Protein AF-A0AAD7TNC2-F1 (afdb_monomer_lite)

Foldseek 3Di:
DPPPPDFAADPVSLVVVLVCCQCPVCVVPHFPFWKKKAKHWYAPPPADCPVPPVRIDIDMDIDCRPVPPQGVLLHVLCVVLVPHSDMDIDGHHDPPDDPPPVVSVVSNVVSNVVSVVVVLLVLLVVLVVLLVVLLVLLVVLVVLLVVLVVVPPDDDDDDDDDDDDDDDDDDDDDDDPPDDDPPDPDRDDCVVCSVVSVSVVSVVSSVVSVVSSVVSVVSSVVSVVVVDDD

Radius of gyration: 31.13 Å; chains: 1; bounding box: 91×38×82 Å

Organism: NCBI:txid1111947

Sequence (230 aa):
MSNLDSFIKSPDEARKAVHHLKHVTHGSRPATHEIAAWRCMVLKTGKTGLGGPDDFEVVGGFDDDGEKYAGNKVLKVMQAEGVIDAVVVVSRWYGGEMLGPARFDHIELCTREVCRTFRLKDDMATCIATLTSLDDILSSLRAELASLTSSKSTPDGSELSNRGVGEQPTSEGGTSAVAAVPTKKTRPSYTAIEESLDVARAQRLITARENSIKSVKQALQKARAQTTPA

Secondary structure (DSSP, 8-state):
-----SPP-SHHHHHHHHHHIIIIISTTS--SEEEEEEEEEEEPTT--S-S-GGGEEEEEEEE-TTSTTHHHHHHHHHHHTT--SEEEEEEE---SS--TTHHHHHHHHHHHHHHHHHHHHHHHHHHHHHHHHHHHHHHHHHHHHHHHHHTT---------------------------------PPPP-HHHHHHT-HHHHHHHHHHHHHHHHHHHHHHHHHHHTTS--

pLDDT: mean 84.19, std 22.8, range [25.17, 98.62]

Structure (mmCIF, N/CA/C/O backbone):
data_AF-A0AAD7TNC2-F1
#
_entry.id   AF-A0AAD7TNC2-F1
#
loop_
_atom_site.group_PDB
_atom_site.id
_atom_site.type_symbol
_atom_site.label_atom_id
_atom_site.label_alt_id
_atom_site.label_comp_id
_atom_site.label_asym_id
_atom_site.label_entity_id
_atom_site.label_seq_id
_atom_site.pdbx_PDB_ins_code
_atom_site.Cartn_x
_atom_site.Cartn_y
_atom_site.Cartn_z
_atom_site.occupancy
_atom_site.B_iso_or_equiv
_atom_site.auth_seq_id
_atom_site.auth_comp_id
_atom_site.auth_asym_id
_atom_site.auth_atom_id
_atom_site.pdbx_PDB_model_num
ATOM 1 N N . MET A 1 1 ? -4.897 -16.433 -9.719 1.00 28.98 1 MET A N 1
ATOM 2 C CA . MET A 1 1 ? -4.820 -15.193 -8.922 1.00 28.98 1 MET A CA 1
ATOM 3 C C . MET A 1 1 ? -3.882 -15.477 -7.764 1.00 28.98 1 MET A C 1
ATOM 5 O O . MET A 1 1 ? -4.276 -16.146 -6.823 1.00 28.98 1 MET A O 1
ATOM 9 N N . SER A 1 2 ? -2.604 -15.146 -7.923 1.00 32.38 2 SER A N 1
ATOM 10 C CA . SER A 1 2 ? -1.580 -15.325 -6.890 1.00 32.38 2 SER A CA 1
ATOM 11 C C . SER A 1 2 ? -1.838 -14.356 -5.737 1.00 32.38 2 SER A C 1
ATOM 13 O O . SER A 1 2 ? -2.139 -13.195 -6.001 1.00 32.38 2 SER A O 1
ATOM 15 N N . ASN A 1 3 ? -1.723 -14.844 -4.497 1.00 33.56 3 ASN A N 1
ATOM 16 C CA . ASN A 1 3 ? -1.795 -14.072 -3.252 1.00 33.56 3 ASN A CA 1
ATOM 17 C C . ASN A 1 3 ? -0.948 -12.793 -3.360 1.00 33.56 3 ASN A C 1
ATOM 19 O O . ASN A 1 3 ? 0.272 -12.852 -3.233 1.00 33.56 3 ASN A O 1
ATOM 23 N N . LEU A 1 4 ? -1.597 -11.657 -3.621 1.00 45.56 4 LEU A N 1
ATOM 24 C CA . LEU A 1 4 ? -0.979 -10.329 -3.670 1.00 45.56 4 LEU A CA 1
ATOM 25 C C . LEU A 1 4 ? -1.225 -9.548 -2.364 1.00 45.56 4 LEU A C 1
ATOM 27 O O . LEU A 1 4 ? -0.989 -8.347 -2.317 1.00 45.56 4 LEU A O 1
ATOM 31 N N . ASP A 1 5 ? -1.715 -10.234 -1.326 1.00 54.41 5 ASP A N 1
ATOM 32 C CA . ASP A 1 5 ? -2.205 -9.625 -0.082 1.00 54.41 5 ASP A CA 1
ATOM 33 C C . ASP A 1 5 ? -1.230 -9.798 1.098 1.00 54.41 5 ASP A C 1
ATOM 35 O O . ASP A 1 5 ? -1.554 -9.468 2.237 1.00 54.41 5 ASP A O 1
ATOM 39 N N . SER A 1 6 ? -0.025 -10.329 0.862 1.00 62.84 6 SER A N 1
ATOM 40 C CA . SER A 1 6 ? 1.018 -10.398 1.889 1.00 62.84 6 SER A CA 1
ATOM 41 C C . SER A 1 6 ? 1.971 -9.211 1.774 1.00 62.84 6 SER A C 1
ATOM 43 O O . SER A 1 6 ? 2.653 -9.060 0.760 1.00 62.84 6 SER A O 1
ATOM 45 N N . PHE A 1 7 ? 2.055 -8.416 2.840 1.00 83.19 7 PHE A N 1
ATOM 46 C CA . PHE A 1 7 ? 3.057 -7.363 2.997 1.00 83.19 7 PHE A CA 1
ATOM 47 C C . PHE A 1 7 ? 4.481 -7.907 2.820 1.00 83.19 7 PHE A C 1
ATOM 49 O O . PHE A 1 7 ? 4.822 -8.961 3.363 1.00 83.19 7 PHE A O 1
ATOM 56 N N . ILE A 1 8 ? 5.310 -7.162 2.089 1.00 91.31 8 ILE A N 1
ATOM 57 C CA . ILE A 1 8 ? 6.718 -7.475 1.846 1.00 91.31 8 ILE A CA 1
ATOM 58 C C . ILE A 1 8 ? 7.542 -7.020 3.046 1.00 91.31 8 ILE A C 1
ATOM 60 O O . ILE A 1 8 ? 7.662 -5.826 3.315 1.00 91.31 8 ILE A O 1
ATOM 64 N N . LYS A 1 9 ? 8.177 -7.971 3.728 1.00 91.62 9 LYS A N 1
ATOM 65 C CA . LYS A 1 9 ? 8.873 -7.732 5.003 1.00 91.62 9 LYS A CA 1
ATOM 66 C C . LYS A 1 9 ? 10.364 -7.490 4.839 1.00 91.62 9 LYS A C 1
ATOM 68 O O . LYS A 1 9 ? 11.048 -7.142 5.796 1.00 91.62 9 LYS A O 1
ATOM 73 N N . SER A 1 10 ? 10.906 -7.742 3.650 1.00 94.94 10 SER A N 1
ATOM 74 C CA . SER A 1 10 ? 12.335 -7.588 3.394 1.00 94.94 10 SER A CA 1
ATOM 75 C C . SER A 1 10 ? 12.644 -7.310 1.921 1.00 94.94 10 SER A C 1
ATOM 77 O O . SER A 1 10 ? 11.903 -7.749 1.036 1.00 94.94 10 SER A O 1
ATOM 79 N N . PRO A 1 11 ? 13.792 -6.671 1.627 1.00 95.88 11 PRO A N 1
ATOM 80 C CA . PRO A 1 11 ? 14.288 -6.527 0.260 1.00 95.88 11 PRO A CA 1
ATOM 81 C C . PRO A 1 11 ? 14.444 -7.855 -0.494 1.00 95.88 11 PRO A C 1
ATOM 83 O O . PRO A 1 11 ? 14.237 -7.906 -1.703 1.00 95.88 11 PRO A O 1
ATOM 86 N N . ASP A 1 12 ? 14.796 -8.945 0.191 1.00 96.00 12 ASP A N 1
ATOM 87 C CA . ASP A 1 12 ? 14.970 -10.251 -0.455 1.00 96.00 12 ASP A CA 1
ATOM 88 C C . ASP A 1 12 ? 13.639 -10.873 -0.868 1.00 96.00 12 ASP A C 1
ATOM 90 O O . ASP A 1 12 ? 13.547 -11.501 -1.923 1.00 96.00 12 ASP A O 1
ATOM 94 N N . GLU A 1 13 ? 12.594 -10.674 -0.069 1.00 95.94 13 GLU A N 1
ATOM 95 C CA . GLU A 1 13 ? 11.234 -11.054 -0.437 1.00 95.94 13 GLU A CA 1
ATOM 96 C C . GLU A 1 13 ? 10.739 -10.239 -1.636 1.00 95.94 13 GLU A C 1
ATOM 98 O O . GLU A 1 13 ? 10.211 -10.823 -2.582 1.00 95.94 13 GLU A O 1
ATOM 103 N N . ALA A 1 14 ? 11.015 -8.928 -1.665 1.00 96.19 14 ALA A N 1
ATOM 104 C CA . ALA A 1 14 ? 10.721 -8.083 -2.822 1.00 96.19 14 ALA A CA 1
ATOM 105 C C . ALA A 1 14 ? 11.381 -8.627 -4.099 1.00 96.19 14 ALA A C 1
ATOM 107 O O . ALA A 1 14 ? 10.714 -8.843 -5.108 1.00 96.19 14 ALA A O 1
ATOM 108 N N . ARG A 1 15 ? 12.687 -8.924 -4.047 1.00 96.38 15 ARG A N 1
ATOM 109 C CA . ARG A 1 15 ? 13.432 -9.478 -5.192 1.00 96.38 15 ARG A CA 1
ATOM 110 C C . ARG A 1 15 ? 12.895 -10.836 -5.633 1.00 96.38 15 ARG A C 1
ATOM 112 O O . ARG A 1 15 ? 12.793 -11.086 -6.831 1.00 96.38 15 ARG A O 1
ATOM 119 N N . LYS A 1 16 ? 12.522 -11.709 -4.692 1.00 96.38 16 LYS A N 1
ATOM 120 C CA . LYS A 1 16 ? 11.889 -13.001 -5.004 1.00 96.38 16 LYS A CA 1
ATOM 121 C C . LYS A 1 16 ? 10.542 -12.816 -5.697 1.00 96.38 16 LYS A C 1
ATOM 123 O O . LYS A 1 16 ? 10.266 -13.543 -6.647 1.00 96.38 16 LYS A O 1
ATOM 128 N N . ALA A 1 17 ? 9.737 -11.845 -5.264 1.00 95.69 17 ALA A N 1
ATOM 129 C CA . ALA A 1 17 ? 8.466 -11.521 -5.905 1.00 95.69 17 ALA A CA 1
ATOM 130 C C . ALA A 1 17 ? 8.672 -11.016 -7.344 1.00 95.69 17 ALA A C 1
ATOM 132 O O . ALA A 1 17 ? 8.012 -11.508 -8.257 1.00 95.69 17 ALA A O 1
ATOM 133 N N . VAL A 1 18 ? 9.643 -10.122 -7.568 1.00 96.62 18 VAL A N 1
ATOM 134 C CA . VAL A 1 18 ? 10.015 -9.644 -8.915 1.00 96.62 18 VAL A CA 1
ATOM 135 C C . VAL A 1 18 ? 10.500 -10.801 -9.793 1.00 96.62 18 VAL A C 1
ATOM 137 O O . VAL A 1 18 ? 10.022 -10.976 -10.912 1.00 96.62 18 VAL A O 1
ATOM 140 N N . HIS A 1 19 ? 11.396 -11.645 -9.276 1.00 96.81 19 HIS A N 1
ATOM 141 C CA . HIS A 1 19 ? 11.894 -12.822 -9.989 1.00 96.81 19 HIS A CA 1
ATOM 142 C C . HIS A 1 19 ? 10.759 -13.793 -10.348 1.00 96.81 19 HIS A C 1
ATOM 144 O O . HIS A 1 19 ? 10.696 -14.300 -11.469 1.00 96.81 19 HIS A O 1
ATOM 150 N N . HIS A 1 20 ? 9.839 -14.050 -9.416 1.00 96.31 20 HIS A N 1
ATOM 151 C CA . HIS A 1 20 ? 8.670 -14.887 -9.668 1.00 96.31 20 HIS A CA 1
ATOM 152 C C . HIS A 1 20 ? 7.771 -14.284 -10.751 1.00 96.31 20 HIS A C 1
ATOM 154 O O . HIS A 1 20 ? 7.396 -14.993 -11.681 1.00 96.31 20 HIS A O 1
ATOM 160 N N . LEU A 1 21 ? 7.467 -12.983 -10.680 1.00 95.62 21 LEU A N 1
ATOM 161 C CA . LEU A 1 21 ? 6.678 -12.307 -11.708 1.00 95.62 21 LEU A CA 1
ATOM 162 C C . LEU A 1 21 ? 7.325 -12.484 -13.088 1.00 95.62 21 LEU A C 1
ATOM 164 O O . LEU A 1 21 ? 6.667 -12.949 -14.016 1.00 95.62 21 LEU A O 1
ATOM 168 N N . LYS A 1 22 ? 8.624 -12.192 -13.197 1.00 95.69 22 LYS A N 1
ATOM 169 C CA . LYS A 1 22 ? 9.371 -12.237 -14.458 1.00 95.69 22 LYS A CA 1
ATOM 170 C C . LYS A 1 22 ? 9.421 -13.632 -15.080 1.00 95.69 22 LYS A C 1
ATOM 172 O O . LYS A 1 22 ? 9.201 -13.782 -16.278 1.00 95.69 22 LYS A O 1
ATOM 177 N N . HIS A 1 23 ? 9.712 -14.656 -14.280 1.00 96.06 23 HIS A N 1
ATOM 178 C CA . HIS A 1 23 ? 9.988 -16.000 -14.796 1.00 96.06 23 HIS A CA 1
ATOM 179 C C . HIS A 1 23 ? 8.793 -16.952 -14.751 1.00 96.06 23 HIS A C 1
ATOM 181 O O . HIS A 1 23 ? 8.775 -17.931 -15.493 1.00 96.06 23 HIS A O 1
ATOM 187 N N . VAL A 1 24 ? 7.802 -16.684 -13.900 1.00 95.50 24 VAL A N 1
ATOM 188 C CA . VAL A 1 24 ? 6.636 -17.555 -13.712 1.00 95.50 24 VAL A CA 1
ATOM 189 C C . VAL A 1 24 ? 5.385 -16.885 -14.260 1.00 95.50 24 VAL A C 1
ATOM 191 O O . VAL A 1 24 ? 4.793 -17.401 -15.204 1.00 95.50 24 VAL A O 1
ATOM 194 N N . THR A 1 25 ? 5.008 -15.716 -13.737 1.00 94.44 25 THR A N 1
ATOM 195 C CA . THR A 1 25 ? 3.769 -15.036 -14.155 1.00 94.44 25 THR A CA 1
ATOM 196 C C . THR A 1 25 ? 3.833 -14.575 -15.609 1.00 94.44 25 THR A C 1
ATOM 198 O O . THR A 1 25 ? 2.908 -14.818 -16.380 1.00 94.44 25 THR A O 1
ATOM 201 N N . HIS A 1 26 ? 4.940 -13.948 -16.002 1.00 96.44 26 HIS A N 1
ATOM 202 C CA . HIS A 1 26 ? 5.197 -13.509 -17.372 1.00 96.44 26 HIS A CA 1
ATOM 203 C C . HIS A 1 26 ? 6.072 -14.492 -18.153 1.00 96.44 26 HIS A C 1
ATOM 205 O O . HIS A 1 26 ? 6.431 -14.206 -19.290 1.00 96.44 26 HIS A O 1
ATOM 211 N N . GLY A 1 27 ? 6.363 -15.680 -17.610 1.00 94.75 27 GLY A N 1
ATOM 212 C CA . GLY A 1 27 ? 7.239 -16.657 -18.262 1.00 94.75 27 GLY A CA 1
ATOM 213 C C . GLY A 1 27 ? 6.767 -17.072 -19.661 1.00 94.75 27 GLY A C 1
ATOM 214 O O . GLY A 1 27 ? 7.582 -17.241 -20.563 1.00 94.75 27 GLY A O 1
ATOM 215 N N . SER A 1 28 ? 5.451 -17.177 -19.875 1.00 96.56 28 SER A N 1
ATOM 216 C CA . SER A 1 28 ? 4.870 -17.510 -21.185 1.00 96.56 28 SER A CA 1
ATOM 217 C C . SER A 1 28 ? 4.857 -16.340 -22.172 1.00 96.56 28 SER A C 1
ATOM 219 O O . SER A 1 28 ? 4.860 -16.559 -23.383 1.00 96.56 28 SER A O 1
ATOM 221 N N . ARG A 1 29 ? 4.836 -15.097 -21.677 1.00 96.12 29 ARG A N 1
ATOM 222 C CA . ARG A 1 29 ? 4.840 -13.884 -22.500 1.00 96.12 29 ARG A CA 1
ATOM 223 C C . ARG A 1 29 ? 5.646 -12.771 -21.817 1.00 96.12 29 ARG A C 1
ATOM 225 O O . ARG A 1 29 ? 5.042 -11.847 -21.260 1.00 96.12 29 ARG A O 1
ATOM 232 N N . PRO A 1 30 ? 6.988 -12.848 -21.870 1.00 96.31 30 PRO A N 1
ATOM 233 C CA . PRO A 1 30 ? 7.852 -11.940 -21.128 1.00 96.31 30 PRO A CA 1
ATOM 234 C C . PRO A 1 30 ? 7.598 -10.479 -21.492 1.00 96.31 30 PRO A C 1
ATOM 236 O O . PRO A 1 30 ? 7.389 -10.151 -22.666 1.00 96.31 30 PRO A O 1
ATOM 239 N N . ALA A 1 31 ? 7.611 -9.595 -20.494 1.00 97.06 31 ALA A N 1
ATOM 240 C CA . ALA A 1 31 ? 7.725 -8.169 -20.756 1.00 97.06 31 ALA A CA 1
ATOM 241 C C . ALA A 1 31 ? 9.118 -7.848 -21.304 1.00 97.06 31 ALA A C 1
ATOM 243 O O . ALA A 1 31 ? 10.083 -8.581 -21.089 1.00 97.06 31 ALA A O 1
ATOM 244 N N . THR A 1 32 ? 9.223 -6.731 -22.017 1.00 96.94 32 THR A N 1
ATOM 245 C CA . THR A 1 32 ? 10.524 -6.205 -22.437 1.00 96.94 32 THR A CA 1
ATOM 246 C C . THR A 1 32 ? 11.318 -5.720 -21.225 1.00 96.94 32 THR A C 1
ATOM 248 O O . THR A 1 32 ? 12.527 -5.921 -21.191 1.00 96.94 32 THR A O 1
ATOM 251 N N . HIS A 1 33 ? 10.636 -5.123 -20.240 1.00 97.38 33 HIS A N 1
ATOM 252 C CA . HIS A 1 33 ? 11.225 -4.683 -18.975 1.00 97.38 33 HIS A CA 1
ATOM 253 C C . HIS A 1 33 ? 10.254 -4.914 -17.811 1.00 97.38 33 HIS A C 1
ATOM 255 O O . HIS A 1 33 ? 9.074 -4.578 -17.921 1.00 97.38 33 HIS A O 1
ATOM 261 N N . GLU A 1 34 ? 10.768 -5.428 -16.699 1.00 97.81 34 GLU A N 1
ATOM 262 C CA . GLU A 1 34 ? 10.102 -5.569 -15.402 1.00 97.81 34 GLU A CA 1
ATOM 263 C C . GLU A 1 34 ? 10.699 -4.575 -14.402 1.00 97.81 34 GLU A C 1
ATOM 265 O O . GLU A 1 34 ? 11.521 -4.923 -13.556 1.00 97.81 34 GLU A O 1
ATOM 270 N N . ILE A 1 35 ? 10.309 -3.308 -14.521 1.00 98.44 35 ILE A N 1
ATOM 271 C CA . ILE A 1 35 ? 10.854 -2.233 -13.687 1.00 98.44 35 ILE A CA 1
ATOM 272 C C . ILE A 1 35 ? 10.279 -2.378 -12.284 1.00 98.44 35 ILE A C 1
ATOM 274 O O . ILE A 1 35 ? 9.060 -2.402 -12.133 1.00 98.44 35 ILE A O 1
ATOM 278 N N . ALA A 1 36 ? 11.113 -2.412 -11.250 1.00 98.38 36 ALA A N 1
ATOM 279 C CA . ALA A 1 36 ? 10.650 -2.637 -9.887 1.00 98.38 36 ALA A CA 1
ATOM 280 C C . ALA A 1 36 ? 11.175 -1.597 -8.897 1.00 98.38 36 ALA A C 1
ATOM 282 O O . ALA A 1 36 ? 12.282 -1.077 -9.029 1.00 98.38 36 ALA A O 1
ATOM 283 N N . ALA A 1 37 ? 10.397 -1.343 -7.850 1.00 98.62 37 ALA A N 1
ATOM 284 C CA . ALA A 1 37 ? 10.860 -0.677 -6.642 1.00 98.62 37 ALA A CA 1
ATOM 285 C C . ALA A 1 37 ? 10.172 -1.264 -5.412 1.00 98.62 37 ALA A C 1
ATOM 287 O O . ALA A 1 37 ? 9.049 -1.758 -5.488 1.00 98.62 37 ALA A O 1
ATOM 288 N N . TRP A 1 38 ? 10.845 -1.213 -4.269 1.00 98.25 38 TRP A N 1
ATOM 289 C CA . TRP A 1 38 ? 10.308 -1.703 -3.005 1.00 98.25 38 TRP A CA 1
ATOM 290 C C . TRP A 1 38 ? 10.687 -0.791 -1.851 1.00 98.25 38 TRP A C 1
ATOM 292 O O . TRP A 1 38 ? 11.703 -0.088 -1.884 1.00 98.25 38 TRP A O 1
ATOM 302 N N . ARG A 1 39 ? 9.855 -0.825 -0.812 1.00 97.69 39 ARG A N 1
ATOM 303 C CA . ARG A 1 39 ? 10.080 -0.158 0.471 1.00 97.69 39 ARG A CA 1
ATOM 304 C C . ARG A 1 39 ? 9.590 -1.094 1.565 1.00 97.69 39 ARG A C 1
ATOM 306 O O . ARG A 1 39 ? 8.441 -1.510 1.506 1.00 97.69 39 ARG A O 1
ATOM 313 N N . CYS A 1 40 ? 10.436 -1.405 2.538 1.00 95.56 40 CYS A N 1
ATOM 314 C CA . CYS A 1 40 ? 10.117 -2.322 3.631 1.00 95.56 40 CYS A CA 1
ATOM 315 C C . CYS A 1 40 ? 10.552 -1.706 4.956 1.00 95.56 40 CYS A C 1
ATOM 317 O O . CYS A 1 40 ? 11.688 -1.240 5.073 1.00 95.56 40 CYS A O 1
ATOM 319 N N . MET A 1 41 ? 9.674 -1.728 5.947 1.00 95.25 41 MET A N 1
ATOM 320 C CA . MET A 1 41 ? 10.020 -1.475 7.331 1.00 95.25 41 MET A CA 1
ATOM 321 C C . MET A 1 41 ? 10.683 -2.729 7.900 1.00 95.25 41 MET A C 1
ATOM 323 O O . MET A 1 41 ? 10.083 -3.797 7.990 1.00 95.25 41 MET A O 1
ATOM 327 N N . VAL A 1 42 ? 11.953 -2.602 8.263 1.00 95.06 42 VAL A N 1
ATOM 328 C CA . VAL A 1 42 ? 12.771 -3.700 8.774 1.00 95.06 42 VAL A CA 1
ATOM 329 C C . VAL A 1 42 ? 13.273 -3.379 10.170 1.00 95.06 42 VAL A C 1
ATOM 331 O O . VAL A 1 42 ? 13.459 -2.220 10.542 1.00 95.06 42 VAL A O 1
ATOM 334 N N . LEU A 1 43 ? 13.499 -4.428 10.951 1.00 95.19 43 LEU A N 1
ATOM 335 C CA . LEU A 1 43 ? 14.112 -4.315 12.263 1.00 95.19 43 LEU A CA 1
ATOM 336 C C . LEU A 1 43 ? 15.612 -4.038 12.103 1.00 95.19 43 LEU A C 1
ATOM 338 O O . LEU A 1 43 ? 16.308 -4.777 11.404 1.00 95.19 43 LEU A O 1
ATOM 342 N N . LYS A 1 44 ? 16.115 -2.995 12.767 1.00 94.62 44 LYS A N 1
ATOM 343 C CA . LYS A 1 44 ? 17.543 -2.667 12.767 1.00 94.62 44 LYS A CA 1
ATOM 344 C C . LYS A 1 44 ? 18.349 -3.795 13.404 1.00 94.62 44 LYS A C 1
ATOM 346 O O . LYS A 1 44 ? 17.915 -4.451 14.354 1.00 94.62 44 LYS A O 1
ATOM 351 N N . THR A 1 45 ? 19.573 -3.980 12.918 1.00 94.12 45 THR A N 1
ATOM 352 C CA . THR A 1 45 ? 20.485 -5.011 13.433 1.00 94.12 45 THR A CA 1
ATOM 353 C C . THR A 1 45 ? 20.690 -4.857 14.944 1.00 94.12 45 THR A C 1
ATOM 355 O O . THR A 1 45 ? 21.024 -3.778 15.428 1.00 94.12 45 THR A O 1
ATOM 358 N N . GLY A 1 46 ? 20.494 -5.947 15.693 1.00 93.69 46 GLY A N 1
ATOM 359 C CA . GLY A 1 46 ? 20.668 -5.975 17.149 1.00 93.69 46 GLY A CA 1
ATOM 360 C C . GLY A 1 46 ? 19.506 -5.388 17.958 1.00 93.69 46 GLY A C 1
ATOM 361 O O . GLY A 1 46 ? 19.618 -5.287 19.179 1.00 93.69 46 GLY A O 1
ATOM 362 N N . LYS A 1 47 ? 18.396 -5.007 17.316 1.00 95.12 47 LYS A N 1
ATOM 363 C CA . LYS A 1 47 ? 17.173 -4.569 17.997 1.00 95.12 47 LYS A CA 1
ATOM 364 C C . LYS A 1 47 ? 16.181 -5.714 18.170 1.00 95.12 47 LYS A C 1
ATOM 366 O O . LYS A 1 47 ? 16.260 -6.720 17.472 1.00 95.12 47 LYS A O 1
ATOM 371 N N . THR A 1 48 ? 15.263 -5.566 19.125 1.00 93.12 48 THR A N 1
ATOM 372 C CA . THR A 1 48 ? 14.232 -6.575 19.434 1.00 93.12 48 THR A CA 1
ATOM 373 C C . THR A 1 48 ? 12.852 -6.185 18.913 1.00 93.12 48 THR A C 1
ATOM 375 O O . THR A 1 48 ? 11.975 -7.040 18.834 1.00 93.12 48 THR A O 1
ATOM 378 N N . GLY A 1 49 ? 12.643 -4.907 18.576 1.00 92.00 49 GLY A N 1
ATOM 379 C CA . GLY A 1 49 ? 11.358 -4.372 18.122 1.00 92.00 49 GLY A CA 1
ATOM 380 C C . GLY A 1 49 ? 10.432 -3.978 19.273 1.00 92.00 49 GLY A C 1
ATOM 381 O O . GLY A 1 49 ? 9.360 -3.430 19.038 1.00 92.00 49 GLY A O 1
ATOM 382 N N . LEU A 1 50 ? 10.849 -4.223 20.521 1.00 93.56 50 LEU A N 1
ATOM 383 C CA . LEU A 1 50 ? 10.122 -3.826 21.730 1.00 93.56 50 LEU A CA 1
ATOM 384 C C . LEU A 1 50 ? 10.549 -2.444 22.243 1.00 93.56 50 LEU A C 1
ATOM 386 O O . LEU A 1 50 ? 9.863 -1.875 23.088 1.00 93.56 50 LEU A O 1
ATOM 390 N N . GLY A 1 51 ? 11.662 -1.895 21.739 1.00 90.69 51 GLY A N 1
ATOM 391 C CA . GLY A 1 51 ? 12.178 -0.575 22.111 1.00 90.69 51 GLY A CA 1
ATOM 392 C C . GLY A 1 51 ? 11.401 0.600 21.511 1.00 90.69 51 GLY A C 1
ATOM 393 O O . GLY A 1 51 ? 11.771 1.749 21.734 1.00 90.69 51 GLY A O 1
ATOM 394 N N . GLY A 1 52 ? 10.329 0.325 20.765 1.00 92.25 52 GLY A N 1
ATOM 395 C CA . GLY A 1 52 ? 9.513 1.326 20.088 1.00 92.25 52 GLY A CA 1
ATOM 396 C C . GLY A 1 52 ? 9.933 1.565 18.632 1.00 92.25 52 GLY A C 1
ATOM 397 O O . GLY A 1 52 ? 10.680 0.770 18.060 1.00 92.25 52 GLY A O 1
ATOM 398 N N . PRO A 1 53 ? 9.444 2.651 18.006 1.00 90.88 53 PRO A N 1
ATOM 399 C CA . PRO A 1 53 ? 9.626 2.904 16.573 1.00 90.88 53 PRO A CA 1
ATOM 400 C C . PRO A 1 53 ? 11.091 3.020 16.132 1.00 90.88 53 PRO A C 1
ATOM 402 O O . PRO A 1 53 ? 11.424 2.658 15.007 1.00 90.88 53 PRO A O 1
ATOM 405 N N . ASP A 1 54 ? 11.979 3.468 17.024 1.00 93.81 54 ASP A N 1
ATOM 406 C CA . ASP A 1 54 ? 13.404 3.656 16.729 1.00 93.81 54 ASP A CA 1
ATOM 407 C C . ASP A 1 54 ? 14.158 2.346 16.475 1.00 93.81 54 ASP A C 1
ATOM 409 O O . ASP A 1 54 ? 15.267 2.368 15.929 1.00 93.81 54 ASP A O 1
ATOM 413 N N . ASP A 1 55 ? 13.572 1.205 16.841 1.00 95.88 55 ASP A N 1
ATOM 414 C CA . ASP A 1 55 ? 14.121 -0.112 16.531 1.00 95.88 55 ASP A CA 1
ATOM 415 C C . ASP A 1 55 ? 13.966 -0.485 15.051 1.00 95.88 55 ASP A C 1
ATOM 417 O O . ASP A 1 55 ? 14.632 -1.410 14.588 1.00 95.88 55 ASP A O 1
ATOM 421 N N . PHE A 1 56 ? 13.147 0.251 14.298 1.00 95.44 56 PHE A N 1
ATOM 422 C CA . PHE A 1 56 ? 12.852 -0.017 12.897 1.00 95.44 56 PHE A CA 1
ATOM 423 C C . PHE A 1 56 ? 13.463 1.039 11.972 1.00 95.44 56 PHE A C 1
ATOM 425 O O . PHE A 1 56 ? 13.732 2.182 12.354 1.00 95.44 56 PHE A O 1
ATOM 432 N N . GLU A 1 57 ? 13.699 0.652 10.725 1.00 96.06 57 GLU A N 1
ATOM 433 C CA . GLU A 1 57 ? 14.076 1.543 9.631 1.00 96.06 57 GLU A CA 1
ATOM 434 C C . GLU A 1 57 ? 13.352 1.158 8.346 1.00 96.06 57 GLU A C 1
ATOM 436 O O . GLU A 1 57 ? 12.970 0.007 8.155 1.00 96.06 57 GLU A O 1
ATOM 441 N N . VAL A 1 58 ? 13.170 2.119 7.441 1.00 96.62 58 VAL A N 1
ATOM 442 C CA . VAL A 1 58 ? 12.629 1.837 6.109 1.00 96.62 58 VAL A CA 1
ATOM 443 C C . VAL A 1 58 ? 13.788 1.635 5.144 1.00 96.62 58 VAL A C 1
ATOM 445 O O . VAL A 1 58 ? 14.499 2.583 4.814 1.00 96.62 58 VAL A O 1
ATOM 448 N N . VAL A 1 59 ? 13.944 0.411 4.649 1.00 97.00 59 VAL A N 1
ATOM 449 C CA . VAL A 1 59 ? 14.902 0.072 3.596 1.00 97.00 59 VAL A CA 1
ATOM 450 C C . VAL A 1 59 ? 14.173 0.033 2.261 1.00 97.00 59 VAL A C 1
ATOM 452 O O . VAL A 1 59 ? 13.156 -0.642 2.107 1.00 97.00 59 VAL A O 1
ATOM 455 N N . GLY A 1 60 ? 14.694 0.764 1.279 1.00 96.62 60 GLY A N 1
ATOM 456 C CA . GLY A 1 60 ? 14.160 0.792 -0.078 1.00 96.62 60 GLY A CA 1
ATOM 457 C C . GLY A 1 60 ? 15.202 0.415 -1.121 1.00 96.62 60 GLY A C 1
ATOM 458 O O . GLY A 1 60 ? 16.405 0.481 -0.873 1.00 96.62 60 GLY A O 1
ATOM 459 N N . GLY A 1 61 ? 14.730 0.032 -2.300 1.00 98.06 61 GLY A N 1
ATOM 460 C CA . GLY A 1 61 ? 15.570 -0.269 -3.452 1.00 98.06 61 GLY A CA 1
ATOM 461 C C . GLY A 1 61 ? 14.757 -0.311 -4.738 1.00 98.06 61 GLY A C 1
ATOM 462 O O . GLY A 1 61 ? 13.532 -0.180 -4.712 1.00 98.06 61 GLY A O 1
ATOM 463 N N . PHE A 1 62 ? 15.450 -0.442 -5.864 1.00 98.56 62 PHE A N 1
ATOM 464 C CA . PHE A 1 62 ? 14.833 -0.494 -7.183 1.00 98.56 62 PHE A CA 1
ATOM 465 C C . PHE A 1 62 ? 15.658 -1.331 -8.162 1.00 98.56 62 PHE A C 1
ATOM 467 O O . PHE A 1 62 ? 16.840 -1.589 -7.926 1.00 98.56 62 PHE A O 1
ATOM 474 N N . ASP A 1 63 ? 15.016 -1.723 -9.257 1.00 98.38 63 ASP A N 1
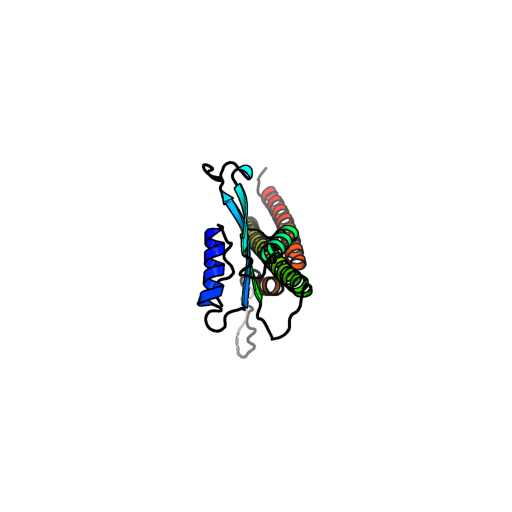ATOM 475 C CA . ASP A 1 63 ? 15.609 -2.366 -10.423 1.00 98.38 63 ASP A CA 1
ATOM 476 C C . ASP A 1 63 ? 15.024 -1.729 -11.694 1.00 98.38 63 ASP A C 1
ATOM 478 O O . ASP A 1 63 ? 13.809 -1.584 -11.832 1.00 98.38 63 ASP A O 1
ATOM 482 N N . ASP A 1 64 ? 15.898 -1.307 -12.604 1.00 98.19 64 ASP A N 1
ATOM 483 C CA . ASP A 1 64 ? 15.514 -0.708 -13.886 1.00 98.19 64 ASP A CA 1
ATOM 484 C C . ASP A 1 64 ? 15.134 -1.773 -14.933 1.00 98.19 64 ASP A C 1
ATOM 486 O O . ASP A 1 64 ? 14.488 -1.449 -15.928 1.00 98.19 64 ASP A O 1
ATOM 490 N N . ASP A 1 65 ? 15.592 -3.018 -14.765 1.00 97.62 65 ASP A N 1
ATOM 491 C CA . ASP A 1 65 ? 15.494 -4.110 -15.746 1.00 97.62 65 ASP A CA 1
ATOM 492 C C . ASP A 1 65 ? 15.809 -3.693 -17.198 1.00 97.62 65 ASP A C 1
ATOM 494 O O . ASP A 1 65 ? 15.097 -4.009 -18.151 1.00 97.62 65 ASP A O 1
ATOM 498 N N . GLY A 1 66 ? 16.878 -2.916 -17.382 1.00 96.25 66 GLY A N 1
ATOM 499 C CA . GLY A 1 66 ? 17.318 -2.422 -18.691 1.00 96.25 66 GLY A CA 1
ATOM 500 C C . GLY A 1 66 ? 16.631 -1.136 -19.175 1.00 96.25 66 GLY A C 1
ATOM 501 O O . GLY A 1 66 ? 17.172 -0.473 -20.062 1.00 96.25 66 GLY A O 1
ATOM 502 N N . GLU A 1 67 ? 15.521 -0.706 -18.565 1.00 95.75 67 GLU A N 1
ATOM 503 C CA . GLU A 1 67 ? 14.915 0.611 -18.796 1.00 95.75 67 GLU A CA 1
ATOM 504 C C . GLU A 1 67 ? 15.567 1.648 -17.867 1.00 95.75 67 GLU A C 1
ATOM 506 O O . GLU A 1 67 ? 15.057 1.984 -16.797 1.00 95.75 67 GLU A O 1
ATOM 511 N N . LYS A 1 68 ? 16.747 2.137 -18.270 1.00 96.00 68 LYS A N 1
ATOM 512 C CA . LYS A 1 68 ? 17.574 3.037 -17.449 1.00 96.00 68 LYS A CA 1
ATOM 513 C C . LYS A 1 68 ? 16.763 4.186 -16.839 1.00 96.00 68 LYS A C 1
ATOM 515 O O . LYS A 1 68 ? 16.036 4.885 -17.548 1.00 96.00 68 LYS A O 1
ATOM 520 N N . TYR A 1 69 ? 16.992 4.426 -15.548 1.00 96.00 69 TYR A N 1
ATOM 521 C CA . TYR A 1 69 ? 16.390 5.474 -14.716 1.00 96.00 69 TYR A CA 1
ATOM 522 C C . TYR A 1 69 ? 14.925 5.254 -14.311 1.00 96.00 69 TYR A C 1
ATOM 524 O O . TYR A 1 69 ? 14.390 6.075 -13.558 1.00 96.00 69 TYR A O 1
ATOM 532 N N . ALA A 1 70 ? 14.260 4.195 -14.777 1.00 97.81 70 ALA A N 1
ATOM 533 C CA . ALA A 1 70 ? 12.846 3.979 -14.492 1.00 97.81 70 ALA A CA 1
ATOM 534 C C . ALA A 1 70 ? 12.575 3.506 -13.056 1.00 97.81 70 ALA A C 1
ATOM 536 O O . ALA A 1 70 ? 11.652 4.011 -12.420 1.00 97.81 70 ALA A O 1
ATOM 537 N N . GLY A 1 71 ? 13.389 2.609 -12.502 1.00 98.25 71 GLY A N 1
ATOM 538 C CA . GLY A 1 71 ? 13.202 2.047 -11.164 1.00 98.25 71 GLY A CA 1
ATOM 539 C C . GLY A 1 71 ? 13.244 3.121 -10.077 1.00 98.25 71 GLY A C 1
ATOM 540 O O . GLY A 1 71 ? 12.377 3.172 -9.206 1.00 98.25 71 GLY A O 1
ATOM 541 N N . ASN A 1 72 ? 14.175 4.074 -10.177 1.00 98.19 72 ASN A N 1
ATOM 542 C CA . ASN A 1 72 ? 14.228 5.203 -9.243 1.00 98.19 72 ASN A CA 1
ATOM 543 C C . ASN A 1 72 ? 12.989 6.118 -9.345 1.00 98.19 72 ASN A C 1
ATOM 545 O O . ASN A 1 72 ? 12.581 6.718 -8.352 1.00 98.19 72 ASN A O 1
ATOM 549 N N . LYS A 1 73 ? 12.366 6.236 -10.525 1.00 98.44 73 LYS A N 1
ATOM 550 C CA . LYS A 1 73 ? 11.104 6.980 -10.680 1.00 98.44 73 LYS A CA 1
ATOM 551 C C . LYS A 1 73 ? 9.955 6.264 -9.978 1.00 98.44 73 LYS A C 1
ATOM 553 O O . LYS A 1 73 ? 9.228 6.908 -9.224 1.00 98.44 73 LYS A O 1
ATOM 558 N N . VAL A 1 74 ? 9.849 4.943 -10.146 1.00 98.62 74 VAL A N 1
ATOM 559 C CA . VAL A 1 74 ? 8.874 4.114 -9.415 1.00 98.62 74 VAL A CA 1
ATOM 560 C C . VAL A 1 74 ? 9.070 4.283 -7.904 1.00 98.62 74 VAL A C 1
ATOM 562 O O . VAL A 1 74 ? 8.117 4.599 -7.192 1.00 98.62 74 VAL A O 1
ATOM 565 N N . LEU A 1 75 ? 10.314 4.195 -7.416 1.00 98.56 75 LEU A N 1
ATOM 566 C CA . LEU A 1 75 ? 10.632 4.383 -5.997 1.00 98.56 75 LEU A CA 1
ATOM 567 C C . LEU A 1 75 ? 10.206 5.766 -5.477 1.00 98.56 75 LEU A C 1
ATOM 569 O O . LEU A 1 75 ? 9.606 5.860 -4.406 1.00 98.56 75 LEU A O 1
ATOM 573 N N . LYS A 1 76 ? 10.472 6.838 -6.233 1.00 98.44 76 LYS A N 1
ATOM 574 C CA . LYS A 1 76 ? 10.049 8.201 -5.867 1.00 98.44 76 LYS A CA 1
ATOM 575 C C . LYS A 1 76 ? 8.532 8.337 -5.780 1.00 98.44 76 LYS A C 1
ATOM 577 O O . LYS A 1 76 ? 8.039 9.005 -4.875 1.00 98.44 76 LYS A O 1
ATOM 582 N N . VAL A 1 77 ? 7.787 7.702 -6.685 1.00 98.56 77 VAL A N 1
ATOM 583 C CA . VAL A 1 77 ? 6.319 7.702 -6.621 1.00 98.56 77 VAL A CA 1
ATOM 584 C C . VAL A 1 77 ? 5.831 6.944 -5.386 1.00 98.56 77 VAL A C 1
ATOM 586 O O . VAL A 1 77 ? 4.984 7.466 -4.667 1.00 98.56 77 VAL A O 1
ATOM 589 N N . MET A 1 78 ? 6.409 5.779 -5.072 1.00 98.25 78 MET A N 1
ATOM 590 C CA . MET A 1 78 ? 6.078 5.044 -3.841 1.00 98.25 78 MET A CA 1
ATOM 591 C C . MET A 1 78 ? 6.359 5.867 -2.577 1.00 98.25 78 MET A C 1
ATOM 593 O O . MET A 1 78 ? 5.575 5.832 -1.631 1.00 98.25 78 MET A O 1
ATOM 597 N N . GLN A 1 79 ? 7.467 6.617 -2.550 1.00 97.94 79 GLN A N 1
ATOM 598 C CA . GLN A 1 79 ? 7.791 7.532 -1.450 1.00 97.94 79 GLN A CA 1
ATOM 599 C C . GLN A 1 79 ? 6.759 8.658 -1.328 1.00 97.94 79 GLN A C 1
ATOM 601 O O . GLN A 1 79 ? 6.295 8.929 -0.224 1.00 97.94 79 GLN A O 1
ATOM 606 N N . ALA A 1 80 ? 6.381 9.280 -2.448 1.00 97.88 80 ALA A N 1
ATOM 607 C CA . ALA A 1 80 ? 5.412 10.374 -2.474 1.00 97.88 80 ALA A CA 1
ATOM 608 C C . ALA A 1 80 ? 4.002 9.934 -2.044 1.00 97.88 80 ALA A C 1
ATOM 610 O O . ALA A 1 80 ? 3.313 10.679 -1.356 1.00 97.88 80 ALA A O 1
ATOM 611 N N . GLU A 1 81 ? 3.587 8.720 -2.415 1.00 97.06 81 GLU A N 1
ATOM 612 C CA . GLU A 1 81 ? 2.294 8.141 -2.023 1.00 97.06 81 GLU A CA 1
ATOM 613 C C . GLU A 1 81 ? 2.339 7.443 -0.647 1.00 97.06 81 GLU A C 1
ATOM 615 O O . GLU A 1 81 ? 1.329 6.914 -0.189 1.00 97.06 81 GLU A O 1
ATOM 620 N N . GLY A 1 82 ? 3.494 7.436 0.033 1.00 95.31 82 GLY A N 1
ATOM 621 C CA . GLY A 1 82 ? 3.638 6.885 1.383 1.00 95.31 82 GLY A CA 1
ATOM 622 C C . GLY A 1 82 ? 3.597 5.355 1.470 1.00 95.31 82 GLY A C 1
ATOM 623 O O . GLY A 1 82 ? 3.514 4.822 2.569 1.00 95.31 82 GLY A O 1
ATOM 624 N N . VAL A 1 83 ? 3.708 4.639 0.350 1.00 96.00 83 VAL A N 1
ATOM 625 C CA . VAL A 1 83 ? 3.578 3.173 0.302 1.00 96.00 83 VAL A CA 1
ATOM 626 C C . VAL A 1 83 ? 4.820 2.486 0.870 1.00 96.00 83 VAL A C 1
ATOM 628 O O . VAL A 1 83 ? 5.925 2.671 0.352 1.00 96.00 83 VAL A O 1
ATOM 631 N N . ILE A 1 84 ? 4.636 1.688 1.921 1.00 95.56 84 ILE A N 1
ATOM 632 C CA . ILE A 1 84 ? 5.656 0.859 2.580 1.00 95.56 84 ILE A CA 1
ATOM 633 C C . ILE A 1 84 ? 5.188 -0.598 2.650 1.00 95.56 84 ILE A C 1
ATOM 635 O O . ILE A 1 84 ? 4.037 -0.894 2.345 1.00 95.56 84 ILE A O 1
ATOM 639 N N . ASP A 1 85 ? 6.104 -1.493 3.011 1.00 95.56 85 ASP A N 1
ATOM 640 C CA . ASP A 1 85 ? 5.913 -2.946 3.081 1.00 95.56 85 ASP A CA 1
ATOM 641 C C . ASP A 1 85 ? 5.339 -3.546 1.794 1.00 95.56 85 ASP A C 1
ATOM 643 O O . ASP A 1 85 ? 4.5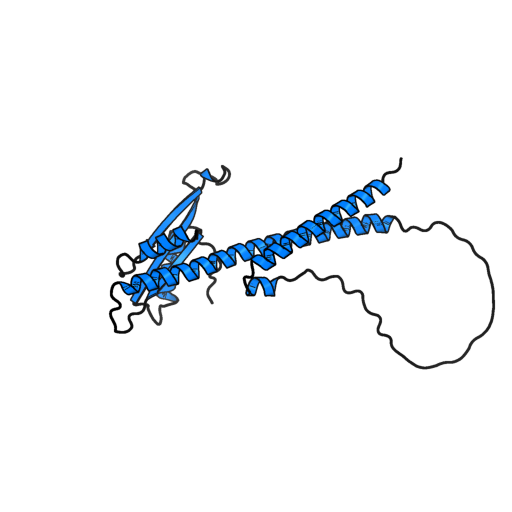19 -4.465 1.795 1.00 95.56 85 ASP A O 1
ATOM 647 N N . ALA A 1 86 ? 5.800 -3.011 0.664 1.00 96.19 86 ALA A N 1
ATOM 648 C CA . ALA A 1 86 ? 5.323 -3.370 -0.658 1.00 96.19 86 ALA A CA 1
ATOM 649 C C . ALA A 1 86 ? 6.442 -3.316 -1.701 1.00 96.19 86 ALA A C 1
ATOM 651 O O . ALA A 1 86 ? 7.443 -2.602 -1.566 1.00 96.19 86 ALA A O 1
ATOM 652 N N . VAL A 1 87 ? 6.216 -4.054 -2.784 1.00 97.56 87 VAL A N 1
ATOM 653 C CA . VAL A 1 87 ? 6.963 -3.969 -4.037 1.00 97.56 87 VAL A CA 1
ATOM 654 C C . VAL A 1 87 ? 5.993 -3.569 -5.142 1.00 97.56 87 VAL A C 1
ATOM 656 O O . VAL A 1 87 ? 4.896 -4.117 -5.238 1.00 97.56 87 VAL A O 1
ATOM 659 N N . VAL A 1 88 ? 6.391 -2.611 -5.973 1.00 97.94 88 VAL A N 1
ATOM 660 C CA . VAL A 1 88 ? 5.667 -2.244 -7.189 1.00 97.94 88 VAL A CA 1
ATOM 661 C C . VAL A 1 88 ? 6.501 -2.671 -8.380 1.00 97.94 88 VAL A C 1
ATOM 663 O O . VAL A 1 88 ? 7.691 -2.363 -8.442 1.00 97.94 88 VAL A O 1
ATOM 666 N N . VAL A 1 89 ? 5.864 -3.367 -9.321 1.00 98.19 89 VAL A N 1
ATOM 667 C CA . VAL A 1 89 ? 6.473 -3.753 -10.592 1.00 98.19 89 VAL A CA 1
ATOM 668 C C . VAL A 1 89 ? 5.663 -3.158 -11.733 1.00 98.19 89 VAL A C 1
ATOM 670 O O . VAL A 1 89 ? 4.447 -3.332 -11.799 1.00 98.19 89 VAL A O 1
ATOM 673 N N . VAL A 1 90 ? 6.344 -2.441 -12.620 1.00 98.06 90 VAL A N 1
ATOM 674 C CA . VAL A 1 90 ? 5.797 -1.881 -13.851 1.00 98.06 90 VAL A CA 1
ATOM 675 C C . VAL A 1 90 ? 6.350 -2.681 -15.021 1.00 98.06 90 VAL A C 1
ATOM 677 O O . VAL A 1 90 ? 7.492 -2.499 -15.448 1.00 98.06 90 VAL A O 1
ATOM 680 N N . SER A 1 91 ? 5.510 -3.560 -15.550 1.00 97.50 91 SER A N 1
ATOM 681 C CA . SER A 1 91 ? 5.835 -4.395 -16.701 1.00 97.50 91 SER A CA 1
ATOM 682 C C . SER A 1 91 ? 5.581 -3.633 -17.999 1.00 97.50 91 SER A C 1
ATOM 684 O O . SER A 1 91 ? 4.469 -3.169 -18.264 1.00 97.50 91 SER A O 1
ATOM 686 N N . ARG A 1 92 ? 6.613 -3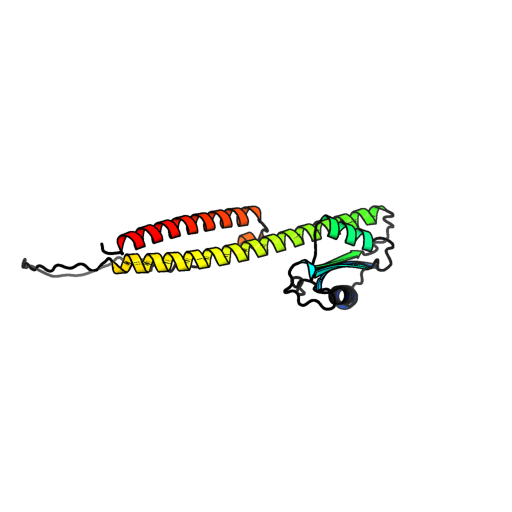.503 -18.833 1.00 96.19 92 ARG A N 1
ATOM 687 C CA . ARG A 1 92 ? 6.564 -2.783 -20.110 1.00 96.19 92 ARG A CA 1
ATOM 688 C C . ARG A 1 92 ? 6.818 -3.731 -21.278 1.00 96.19 92 ARG A C 1
ATOM 690 O O . ARG A 1 92 ? 7.879 -4.341 -21.361 1.00 96.19 92 ARG A O 1
ATOM 697 N N . TRP A 1 93 ? 5.896 -3.772 -22.240 1.00 95.94 93 TRP A N 1
ATOM 698 C CA . TRP A 1 93 ? 6.065 -4.473 -23.521 1.00 95.94 93 TRP A CA 1
ATOM 699 C C . TRP A 1 93 ? 6.367 -3.480 -24.647 1.00 95.94 93 TRP A C 1
ATOM 701 O O . TRP A 1 93 ? 5.656 -2.488 -24.813 1.00 95.94 93 TRP A O 1
ATOM 711 N N . TYR A 1 94 ? 7.407 -3.745 -25.438 1.00 93.12 94 TYR A N 1
ATOM 712 C CA . TYR A 1 94 ? 7.684 -2.988 -26.654 1.00 93.12 94 TYR A CA 1
ATOM 713 C C . TYR A 1 94 ? 6.692 -3.369 -27.758 1.00 93.12 94 TYR A C 1
ATOM 715 O O . TYR A 1 94 ? 6.630 -4.522 -28.178 1.00 93.12 94 TYR A O 1
ATOM 723 N N . GLY A 1 95 ? 5.923 -2.385 -28.226 1.00 91.75 95 GLY A N 1
ATOM 724 C CA . GLY A 1 95 ? 4.879 -2.570 -29.239 1.00 91.75 95 GLY A CA 1
ATOM 725 C C . GLY A 1 95 ? 5.298 -2.258 -30.678 1.00 91.75 95 GLY A C 1
ATOM 726 O O . GLY A 1 95 ? 4.443 -2.278 -31.553 1.00 91.75 95 GLY A O 1
ATOM 727 N N . GLY A 1 96 ? 6.572 -1.939 -30.935 1.00 92.50 96 GLY A N 1
ATOM 728 C CA . GLY A 1 96 ? 7.064 -1.570 -32.272 1.00 92.50 96 GLY A CA 1
ATOM 729 C C . GLY A 1 96 ? 7.335 -0.075 -32.482 1.00 92.50 96 GLY A C 1
ATOM 730 O O . GLY A 1 96 ? 7.986 0.272 -33.463 1.00 92.50 96 GLY A O 1
ATOM 731 N N . GLU A 1 97 ? 6.922 0.792 -31.551 1.00 92.69 97 GLU A N 1
ATOM 732 C CA . GLU A 1 97 ? 7.163 2.240 -31.598 1.00 92.69 97 GLU A CA 1
ATOM 733 C C . GLU A 1 97 ? 7.979 2.735 -30.394 1.00 92.69 97 GLU A C 1
ATOM 735 O O . GLU A 1 97 ? 7.762 2.345 -29.239 1.00 92.69 97 GLU A O 1
ATOM 740 N N . MET A 1 98 ? 8.927 3.635 -30.657 1.00 91.19 98 MET A N 1
ATOM 741 C CA . MET A 1 98 ? 9.749 4.259 -29.627 1.00 91.19 98 MET A CA 1
ATOM 742 C C . MET A 1 98 ? 9.030 5.459 -29.002 1.00 91.19 98 MET A C 1
ATOM 744 O O . MET A 1 98 ? 9.058 6.559 -29.537 1.00 91.19 98 MET A O 1
ATOM 748 N N . LEU A 1 99 ? 8.485 5.273 -27.798 1.00 93.50 99 LEU A N 1
ATOM 749 C CA . LEU A 1 99 ? 7.806 6.336 -27.036 1.00 93.50 99 LEU A CA 1
ATOM 750 C C . LEU A 1 99 ? 8.719 7.493 -26.578 1.00 93.50 99 LEU A C 1
ATOM 752 O O . LEU A 1 99 ? 8.234 8.485 -26.036 1.00 93.50 99 LEU A O 1
ATOM 756 N N . GLY A 1 100 ? 10.043 7.364 -26.714 1.00 94.12 100 GLY A N 1
ATOM 757 C CA . GLY A 1 100 ? 10.979 8.377 -26.226 1.00 94.12 100 GLY A CA 1
ATOM 758 C C . GLY A 1 100 ? 10.758 8.687 -24.734 1.00 94.12 100 GLY A C 1
ATOM 759 O O . GLY A 1 100 ? 10.409 7.781 -23.972 1.00 94.12 100 GLY A O 1
ATOM 760 N N . PRO A 1 101 ? 10.983 9.928 -24.278 1.00 95.56 101 PRO A N 1
ATOM 761 C CA . PRO A 1 101 ? 10.816 10.311 -22.873 1.00 95.56 101 PRO A CA 1
ATOM 762 C C . PRO A 1 101 ? 9.405 10.100 -22.298 1.00 95.56 101 PRO A C 1
ATOM 764 O O . PRO A 1 101 ? 9.292 9.819 -21.108 1.00 95.56 101 PRO A O 1
ATOM 767 N N . ALA A 1 102 ? 8.350 10.146 -23.123 1.00 95.38 102 ALA A N 1
ATOM 768 C CA . ALA A 1 102 ? 6.954 10.031 -22.676 1.00 95.38 102 ALA A CA 1
ATOM 769 C C . ALA A 1 102 ? 6.644 8.702 -21.959 1.00 95.38 102 ALA A C 1
ATOM 771 O O . ALA A 1 102 ? 5.733 8.616 -21.139 1.00 95.38 102 ALA A O 1
ATOM 772 N N . ARG A 1 103 ? 7.440 7.651 -22.202 1.00 95.62 103 ARG A N 1
ATOM 773 C CA . ARG A 1 103 ? 7.307 6.375 -21.481 1.00 95.62 103 ARG A CA 1
ATOM 774 C C . ARG A 1 103 ? 7.456 6.519 -19.967 1.00 95.62 103 ARG A C 1
ATOM 776 O O . ARG A 1 103 ? 6.848 5.749 -19.232 1.00 95.62 103 ARG A 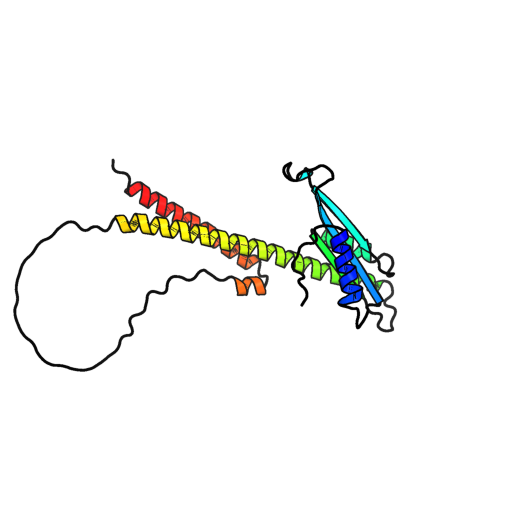O 1
ATOM 783 N N . PHE A 1 104 ? 8.252 7.482 -19.502 1.00 96.94 104 PHE A N 1
ATOM 784 C CA . PHE A 1 104 ? 8.451 7.701 -18.073 1.00 96.94 104 PHE A CA 1
ATOM 785 C C . PHE A 1 104 ? 7.200 8.270 -17.406 1.00 96.94 104 PHE A C 1
ATOM 787 O O . PHE A 1 104 ? 6.896 7.861 -16.289 1.00 96.94 104 PHE A O 1
ATOM 794 N N . ASP A 1 105 ? 6.436 9.110 -18.107 1.00 97.38 105 ASP A N 1
ATOM 795 C CA . ASP A 1 105 ? 5.160 9.626 -17.602 1.00 97.38 105 ASP A CA 1
ATOM 796 C C . ASP A 1 105 ? 4.151 8.484 -17.425 1.00 97.38 105 ASP A C 1
ATOM 798 O O . ASP A 1 105 ? 3.464 8.410 -16.409 1.00 97.38 105 ASP A O 1
ATOM 802 N N . HIS A 1 106 ? 4.117 7.527 -18.361 1.00 96.69 106 HIS A N 1
ATOM 803 C CA . HIS A 1 106 ? 3.281 6.328 -18.231 1.00 96.69 106 HIS A CA 1
ATOM 804 C C . HIS A 1 106 ? 3.706 5.437 -17.057 1.00 96.69 106 HIS A C 1
ATOM 806 O O . HIS A 1 106 ? 2.849 4.944 -16.323 1.00 96.69 106 HIS A O 1
ATOM 812 N N . ILE A 1 107 ? 5.015 5.239 -16.863 1.00 97.81 107 ILE A N 1
ATOM 813 C CA . ILE A 1 107 ? 5.555 4.455 -15.741 1.00 97.81 107 ILE A CA 1
ATOM 814 C C . ILE A 1 107 ? 5.160 5.100 -14.408 1.00 97.81 107 ILE A C 1
ATOM 816 O O . ILE A 1 107 ? 4.650 4.419 -13.516 1.00 97.81 107 ILE A O 1
ATOM 820 N N . GLU A 1 108 ? 5.351 6.412 -14.272 1.00 98.19 108 GLU A N 1
ATOM 821 C CA . GLU A 1 108 ? 5.018 7.146 -13.051 1.00 98.19 108 GLU A CA 1
ATOM 822 C C . GLU A 1 108 ? 3.508 7.174 -12.789 1.00 98.19 108 GLU A C 1
ATOM 824 O O . GLU A 1 108 ? 3.086 6.943 -11.654 1.00 98.19 108 GLU A O 1
ATOM 829 N N . LEU A 1 109 ? 2.689 7.399 -13.823 1.00 98.12 109 LEU A N 1
ATOM 830 C CA . LEU A 1 109 ? 1.231 7.396 -13.707 1.00 98.12 109 LEU A CA 1
ATOM 831 C C . LEU A 1 109 ? 0.710 6.023 -13.270 1.00 98.12 109 LEU A C 1
ATOM 833 O O . LEU A 1 109 ? -0.027 5.939 -12.292 1.00 98.12 109 LEU A O 1
ATOM 837 N N . CYS A 1 110 ? 1.133 4.944 -13.936 1.00 97.19 110 CYS A N 1
ATOM 838 C CA . CYS A 1 110 ? 0.725 3.584 -13.577 1.00 97.19 110 CYS A CA 1
ATOM 839 C C . CYS A 1 110 ? 1.134 3.233 -12.138 1.00 97.19 110 CYS A C 1
ATOM 841 O O . CYS A 1 110 ? 0.319 2.727 -11.364 1.00 97.19 110 CYS A O 1
ATOM 843 N N . THR A 1 111 ? 2.364 3.590 -11.748 1.00 98.25 111 THR A N 1
ATOM 844 C CA . THR A 1 111 ? 2.855 3.416 -10.372 1.00 98.25 111 THR A CA 1
ATOM 845 C C . THR A 1 111 ? 1.971 4.156 -9.369 1.00 98.25 111 THR A C 1
ATOM 847 O O . THR A 1 111 ? 1.637 3.621 -8.312 1.00 98.25 111 THR A O 1
ATOM 850 N N . ARG A 1 112 ? 1.571 5.390 -9.684 1.00 98.38 112 ARG A N 1
ATOM 851 C CA . ARG A 1 112 ? 0.765 6.218 -8.786 1.00 98.38 112 ARG A CA 1
ATOM 852 C C . ARG A 1 112 ? -0.623 5.630 -8.559 1.00 98.38 112 ARG A C 1
ATOM 854 O O . ARG A 1 112 ? -1.062 5.539 -7.415 1.00 98.38 112 ARG A O 1
ATOM 861 N N . GLU A 1 113 ? -1.287 5.202 -9.625 1.00 97.06 113 GLU A N 1
ATOM 862 C CA . GLU A 1 113 ? -2.634 4.630 -9.547 1.00 97.06 113 GLU A CA 1
ATOM 863 C C . GLU A 1 113 ? -2.658 3.332 -8.723 1.00 97.06 113 GLU A C 1
ATOM 865 O O . GLU A 1 113 ? -3.529 3.155 -7.862 1.00 97.06 113 GLU A O 1
ATOM 870 N N . VAL A 1 114 ? -1.658 2.455 -8.898 1.00 96.06 114 VAL A N 1
ATOM 871 C CA . VAL A 1 114 ? -1.566 1.233 -8.083 1.00 96.06 114 VAL A CA 1
ATOM 872 C C . VAL A 1 114 ? -1.220 1.543 -6.625 1.00 96.06 114 VAL A C 1
ATOM 874 O O . VAL A 1 114 ? -1.831 0.963 -5.730 1.00 96.06 114 VAL A O 1
ATOM 877 N N . CYS A 1 115 ? -0.329 2.508 -6.361 1.00 96.38 115 CYS A N 1
ATOM 878 C CA . CYS A 1 115 ? 0.005 2.937 -4.998 1.00 96.38 115 CYS A CA 1
ATOM 879 C C . CYS A 1 115 ? -1.218 3.490 -4.253 1.00 96.38 115 CYS A C 1
ATOM 881 O O . CYS A 1 115 ? -1.458 3.142 -3.098 1.00 96.38 115 CYS A O 1
ATOM 883 N N . ARG A 1 116 ? -2.030 4.316 -4.921 1.00 95.38 116 ARG A N 1
ATOM 884 C CA . ARG A 1 116 ? -3.268 4.862 -4.345 1.00 95.38 116 ARG A CA 1
ATOM 885 C C . ARG A 1 116 ? -4.281 3.770 -4.042 1.00 95.38 116 ARG A C 1
ATOM 887 O O . ARG A 1 116 ? -4.852 3.754 -2.956 1.00 95.38 116 ARG A O 1
ATOM 894 N N . THR A 1 117 ? -4.467 2.843 -4.977 1.00 94.00 117 THR A N 1
ATOM 895 C CA . THR A 1 117 ? -5.370 1.701 -4.789 1.00 94.00 117 THR A CA 1
ATOM 896 C C . THR A 1 117 ? -4.914 0.822 -3.625 1.00 94.00 117 THR A C 1
ATOM 898 O O . THR A 1 117 ? -5.736 0.415 -2.808 1.00 94.00 117 THR A O 1
ATOM 901 N N . PHE A 1 118 ? -3.608 0.560 -3.517 1.00 93.69 118 PHE A N 1
ATOM 902 C CA . PHE A 1 118 ? -3.021 -0.187 -2.406 1.00 93.69 118 PHE A CA 1
ATOM 903 C C . PHE A 1 118 ? -3.306 0.489 -1.060 1.00 93.69 118 PHE A C 1
ATOM 905 O O . PHE A 1 118 ? -3.822 -0.155 -0.152 1.00 93.69 118 PHE A O 1
ATOM 912 N N . ARG A 1 119 ? -3.077 1.804 -0.958 1.00 92.44 119 ARG A N 1
ATOM 913 C CA . ARG A 1 119 ? -3.357 2.569 0.265 1.00 92.44 119 ARG A CA 1
ATOM 914 C C . ARG A 1 119 ? -4.836 2.550 0.652 1.00 92.44 119 ARG A C 1
ATOM 916 O O . ARG A 1 119 ? -5.155 2.349 1.814 1.00 92.44 119 ARG A O 1
ATOM 923 N N . LEU A 1 120 ? -5.745 2.698 -0.315 1.00 92.56 120 LEU A N 1
ATOM 924 C CA . LEU A 1 120 ? -7.187 2.622 -0.047 1.00 92.56 120 LEU A CA 1
ATOM 925 C C . LEU A 1 120 ? -7.616 1.243 0.471 1.00 92.56 120 LEU A C 1
ATOM 927 O O . LEU A 1 120 ? -8.494 1.165 1.328 1.00 92.56 120 LEU A O 1
ATOM 931 N N . LYS A 1 121 ? -7.006 0.163 -0.031 1.00 92.25 121 LYS A N 1
ATOM 932 C CA . LYS A 1 121 ? -7.244 -1.194 0.478 1.00 92.25 121 LYS A CA 1
ATOM 933 C C . LYS A 1 121 ? -6.758 -1.355 1.915 1.00 92.25 121 LYS A C 1
ATOM 935 O O . LYS A 1 121 ? -7.491 -1.910 2.727 1.00 92.25 121 LYS A O 1
ATOM 940 N N . ASP A 1 122 ? -5.571 -0.846 2.225 1.00 91.50 122 ASP A N 1
ATOM 941 C CA . ASP A 1 122 ? -5.000 -0.897 3.575 1.00 91.50 122 ASP A CA 1
ATOM 942 C C . ASP A 1 122 ? -5.831 -0.081 4.587 1.00 91.50 122 ASP A C 1
ATOM 944 O O . ASP A 1 122 ? -6.242 -0.583 5.640 1.00 91.50 122 ASP A O 1
ATOM 948 N N . ASP A 1 123 ? -6.208 1.147 4.211 1.00 93.12 123 ASP A N 1
ATOM 949 C CA . ASP A 1 123 ? -7.104 2.006 4.994 1.00 93.12 123 ASP A CA 1
ATOM 950 C C . ASP A 1 123 ? -8.467 1.325 5.227 1.00 93.12 123 ASP A C 1
ATOM 952 O O . ASP A 1 123 ? -9.020 1.360 6.334 1.00 93.12 123 ASP A O 1
ATOM 956 N N . MET A 1 124 ? -9.021 0.677 4.195 1.00 95.19 124 MET A N 1
ATOM 957 C CA . MET A 1 124 ? -10.280 -0.060 4.294 1.00 95.19 124 MET A CA 1
ATOM 958 C C . MET A 1 124 ? -10.159 -1.261 5.235 1.00 95.19 124 MET A C 1
ATOM 960 O O . MET A 1 124 ? -10.989 -1.402 6.132 1.00 95.19 124 MET A O 1
ATOM 964 N N . ALA A 1 125 ? -9.122 -2.089 5.086 1.00 92.88 125 ALA A N 1
ATOM 965 C CA . ALA A 1 125 ? -8.880 -3.239 5.956 1.00 92.88 125 ALA A CA 1
ATOM 966 C C . ALA A 1 125 ? -8.796 -2.812 7.432 1.00 92.88 125 ALA A C 1
ATOM 968 O O . ALA A 1 125 ? -9.438 -3.413 8.301 1.00 92.88 125 ALA A O 1
ATOM 969 N N . THR A 1 126 ? -8.105 -1.702 7.706 1.00 95.00 126 THR A N 1
ATOM 970 C CA . THR A 1 126 ? -8.038 -1.085 9.038 1.00 95.00 126 THR A CA 1
ATOM 971 C C . THR A 1 126 ? -9.418 -0.655 9.544 1.00 95.00 126 THR A C 1
ATOM 973 O O . THR A 1 126 ? -9.779 -0.916 10.700 1.00 95.00 126 THR A O 1
ATOM 976 N N . CYS A 1 127 ? -10.234 -0.035 8.687 1.00 96.44 127 CYS A N 1
ATOM 977 C CA . CYS A 1 127 ? -11.596 0.356 9.045 1.00 96.44 127 CYS A CA 1
ATOM 978 C C . CYS A 1 127 ? -12.477 -0.859 9.368 1.00 96.44 127 CYS A C 1
ATOM 980 O O . CYS A 1 127 ? -13.200 -0.838 10.366 1.00 96.44 127 CYS A O 1
ATOM 982 N N . ILE A 1 128 ? -12.409 -1.925 8.566 1.00 95.38 128 ILE A N 1
ATOM 983 C CA . ILE A 1 128 ? -13.184 -3.153 8.786 1.00 95.38 128 ILE A CA 1
ATOM 984 C C . ILE A 1 128 ? -12.777 -3.836 10.092 1.00 95.38 128 ILE A C 1
ATOM 986 O O . ILE A 1 128 ? -13.650 -4.218 10.879 1.00 95.38 128 ILE A O 1
ATOM 990 N N . ALA A 1 129 ? -11.477 -3.944 10.372 1.00 95.69 129 ALA A N 1
ATOM 991 C CA . ALA A 1 129 ? -10.984 -4.488 11.635 1.00 95.69 129 ALA A CA 1
ATOM 992 C C . ALA A 1 129 ? -11.495 -3.674 12.837 1.00 95.69 129 ALA A C 1
ATOM 994 O O . ALA A 1 129 ? -11.989 -4.236 13.818 1.00 95.69 129 ALA A O 1
ATOM 995 N N . THR A 1 130 ? -11.465 -2.343 12.725 1.00 97.25 130 THR A N 1
ATOM 996 C CA . THR A 1 130 ? -11.985 -1.438 13.757 1.00 97.25 130 THR A CA 1
ATOM 997 C C . THR A 1 130 ? -13.489 -1.628 13.966 1.00 97.25 130 THR A C 1
ATOM 999 O O . THR A 1 130 ? -13.935 -1.811 15.098 1.00 97.25 130 THR A O 1
ATOM 1002 N N . LEU A 1 131 ? -14.283 -1.647 12.892 1.00 96.75 131 LEU A N 1
ATOM 1003 C CA . LEU A 1 131 ? -15.731 -1.881 12.948 1.00 96.75 131 LEU A CA 1
ATOM 1004 C C . LEU A 1 131 ? -16.080 -3.218 13.600 1.00 96.75 131 LEU A C 1
ATOM 1006 O O . LEU A 1 131 ? -16.970 -3.279 14.447 1.00 96.75 131 LEU A O 1
ATOM 1010 N N . THR A 1 132 ? -15.348 -4.266 13.234 1.00 95.50 132 THR A N 1
ATOM 1011 C CA . THR A 1 132 ? -15.505 -5.616 13.780 1.00 95.50 132 THR A CA 1
ATOM 1012 C C . THR A 1 132 ? -15.284 -5.619 15.294 1.00 95.50 132 THR A C 1
ATOM 1014 O O . THR A 1 132 ? -16.124 -6.121 16.040 1.00 95.50 132 THR A O 1
ATOM 1017 N N . SER A 1 133 ? -14.209 -4.975 15.760 1.00 96.81 133 SER A N 1
ATOM 1018 C CA . SER A 1 133 ? -13.918 -4.815 17.190 1.00 96.81 133 SER A CA 1
ATOM 1019 C C . SER A 1 133 ? -15.000 -4.008 17.924 1.00 96.81 133 SER A C 1
ATOM 1021 O O . SER A 1 133 ? -15.475 -4.407 18.990 1.00 96.81 133 SER A O 1
ATOM 1023 N N . LEU A 1 134 ? -15.466 -2.897 17.340 1.00 96.94 134 LEU A N 1
ATOM 1024 C CA . LEU A 1 134 ? -16.538 -2.080 17.922 1.00 96.94 134 LEU A CA 1
ATOM 1025 C C . LEU A 1 134 ? -17.867 -2.843 18.020 1.00 96.94 134 LEU A C 1
ATOM 1027 O O . LEU A 1 134 ? -18.593 -2.681 19.004 1.00 96.94 134 LEU A O 1
ATOM 1031 N N . ASP A 1 135 ? -18.189 -3.680 17.033 1.00 96.25 135 ASP A N 1
ATOM 1032 C CA . ASP A 1 135 ? -19.370 -4.544 17.065 1.00 96.25 135 ASP A CA 1
ATOM 1033 C C . ASP A 1 135 ? -19.282 -5.595 18.180 1.00 96.25 135 ASP A C 1
ATOM 1035 O O . ASP A 1 135 ? -20.278 -5.828 18.871 1.00 96.25 135 ASP A O 1
ATOM 1039 N N . ASP A 1 136 ? -18.102 -6.175 18.413 1.00 95.75 136 ASP A N 1
ATOM 1040 C CA . ASP A 1 136 ? -17.881 -7.132 19.504 1.00 95.75 136 ASP A CA 1
ATOM 1041 C C . ASP A 1 136 ? -18.028 -6.462 20.876 1.00 95.75 136 ASP A C 1
ATOM 1043 O O . ASP A 1 136 ? -18.727 -6.978 21.756 1.00 95.75 136 ASP A O 1
ATOM 1047 N N . ILE A 1 137 ? -17.471 -5.256 21.036 1.00 96.62 137 ILE A N 1
ATOM 1048 C CA . ILE A 1 137 ? -17.653 -4.437 22.243 1.00 96.62 137 ILE A CA 1
ATOM 1049 C C . ILE A 1 137 ? -19.137 -4.117 22.457 1.00 96.62 137 ILE A C 1
ATOM 1051 O O . ILE A 1 137 ? -19.652 -4.269 23.567 1.00 96.62 137 ILE A O 1
ATOM 1055 N N . LEU A 1 138 ? -19.855 -3.693 21.412 1.00 95.75 138 LEU A N 1
ATOM 1056 C CA . LEU A 1 138 ? -21.291 -3.418 21.494 1.00 95.75 138 LEU A CA 1
ATOM 1057 C C . LEU A 1 138 ? -22.102 -4.650 21.876 1.00 95.75 138 LEU A C 1
ATOM 1059 O O . LEU A 1 138 ? -23.050 -4.529 22.652 1.00 95.75 138 LEU A O 1
ATOM 1063 N N . SER A 1 139 ? -21.766 -5.807 21.308 1.00 95.56 139 SER A N 1
ATOM 1064 C CA . SER A 1 139 ? -22.423 -7.077 21.606 1.00 95.56 139 SER A CA 1
ATOM 1065 C C . SER A 1 139 ? -22.265 -7.428 23.085 1.00 95.56 139 SER A C 1
ATOM 1067 O O . SER A 1 139 ? -23.263 -7.651 23.772 1.00 95.56 139 SER A O 1
ATOM 1069 N N . SER A 1 140 ? -21.034 -7.351 23.600 1.00 96.12 140 SER A N 1
ATOM 1070 C CA . SER A 1 140 ? -20.716 -7.599 25.010 1.00 96.12 140 SER A CA 1
ATOM 1071 C C . SER A 1 140 ? -21.462 -6.645 25.953 1.00 96.12 140 SER A C 1
ATOM 1073 O O . SER A 1 140 ? -22.181 -7.088 26.849 1.00 96.12 140 SER A O 1
ATOM 1075 N N . LEU A 1 141 ? -21.407 -5.332 25.697 1.00 96.25 141 LEU A N 1
ATOM 1076 C CA . LEU A 1 141 ? -22.088 -4.332 26.529 1.00 96.25 141 LEU A CA 1
ATOM 1077 C C . LEU A 1 141 ? -23.615 -4.487 26.514 1.00 96.25 141 LEU A C 1
ATOM 1079 O O . LEU A 1 141 ? -24.278 -4.270 27.527 1.00 96.25 141 LEU A O 1
ATOM 1083 N N . ARG A 1 142 ? -24.201 -4.853 25.368 1.00 95.38 142 ARG A N 1
ATOM 1084 C CA . ARG A 1 142 ? -25.646 -5.106 25.270 1.00 95.38 142 ARG A CA 1
ATOM 1085 C C . ARG A 1 142 ? -26.053 -6.371 26.017 1.00 95.38 142 ARG A C 1
ATOM 1087 O O . ARG A 1 142 ? -27.105 -6.361 26.648 1.00 95.38 142 ARG A O 1
ATOM 1094 N N . ALA A 1 143 ? -25.243 -7.428 25.955 1.00 94.81 143 ALA A N 1
ATOM 1095 C CA . ALA A 1 143 ? -25.480 -8.654 26.711 1.00 94.81 143 ALA A CA 1
ATOM 1096 C C . ALA A 1 143 ? -25.415 -8.398 28.225 1.00 94.81 143 ALA A C 1
ATOM 1098 O O . ALA A 1 143 ? -26.284 -8.860 28.961 1.00 94.81 143 ALA A O 1
ATOM 1099 N N . GLU A 1 144 ? -24.448 -7.594 28.674 1.00 94.75 144 GLU A N 1
ATOM 1100 C CA . GLU A 1 144 ? -24.348 -7.176 30.073 1.00 94.75 144 GLU A CA 1
ATOM 1101 C C . GLU A 1 144 ? -25.568 -6.348 30.511 1.00 94.75 144 GLU A C 1
ATOM 1103 O O . GLU A 1 144 ? -26.178 -6.610 31.543 1.00 94.75 144 GLU A O 1
ATOM 1108 N N . LEU A 1 145 ? -25.999 -5.376 29.702 1.00 93.62 145 LEU A N 1
ATOM 1109 C CA . LEU A 1 145 ? -27.194 -4.587 30.012 1.00 93.62 145 LEU A CA 1
ATOM 1110 C C . LEU A 1 145 ? -28.441 -5.480 30.114 1.00 93.62 145 LEU A C 1
ATOM 1112 O O . LEU A 1 145 ? -29.262 -5.309 31.019 1.00 93.62 145 LEU A O 1
ATOM 1116 N N . ALA A 1 146 ? -28.578 -6.449 29.206 1.00 93.62 146 ALA A N 1
ATOM 1117 C CA . ALA A 1 146 ? -29.692 -7.391 29.200 1.00 93.62 146 ALA A CA 1
ATOM 1118 C C . ALA A 1 146 ? -29.727 -8.270 30.463 1.00 93.62 146 ALA A C 1
ATOM 1120 O O . ALA A 1 146 ? -30.810 -8.502 31.002 1.00 93.62 146 ALA A O 1
ATOM 1121 N N . SER A 1 147 ? -28.575 -8.718 30.978 1.00 92.12 147 SER A N 1
ATOM 1122 C CA . SER A 1 147 ? -28.528 -9.516 32.211 1.00 92.12 147 SER A CA 1
ATOM 1123 C C . SER A 1 147 ? -28.909 -8.697 33.452 1.00 92.12 147 SER A C 1
ATOM 1125 O O . SER A 1 147 ? -29.700 -9.175 34.263 1.00 92.12 147 SER A O 1
ATOM 1127 N N . LEU A 1 148 ? -28.448 -7.443 33.558 1.00 88.31 148 LEU A N 1
ATOM 1128 C CA . LEU A 1 148 ? -28.812 -6.525 34.651 1.00 88.31 148 LEU A CA 1
ATOM 1129 C C . LEU A 1 148 ? -30.286 -6.100 34.639 1.00 88.31 148 LEU A C 1
ATOM 1131 O O . LEU A 1 148 ? -30.856 -5.793 35.681 1.00 88.31 148 LEU A O 1
ATOM 1135 N N . THR A 1 149 ? -30.901 -6.025 33.461 1.00 88.50 149 THR A N 1
ATOM 1136 C CA . THR A 1 149 ? -32.316 -5.643 33.338 1.00 88.50 149 THR A CA 1
ATOM 1137 C C . THR A 1 149 ? -33.257 -6.831 33.531 1.00 88.50 149 THR A C 1
ATOM 1139 O O . THR A 1 149 ? -34.340 -6.649 34.082 1.00 88.50 149 THR A O 1
ATOM 1142 N N . SER A 1 150 ? -32.836 -8.046 33.159 1.00 82.50 150 SER A N 1
ATOM 1143 C CA . SER A 1 150 ? -33.631 -9.274 33.339 1.00 82.50 150 SER A CA 1
ATOM 1144 C C . SER A 1 150 ? -33.672 -9.759 34.792 1.00 82.50 150 SER A C 1
ATOM 1146 O O . SER A 1 150 ? -34.676 -10.319 35.217 1.00 82.50 150 SER A O 1
ATOM 1148 N N . SER A 1 151 ? -32.635 -9.502 35.598 1.00 67.19 151 SER A N 1
ATOM 1149 C CA . SER A 1 151 ? -32.638 -9.828 37.037 1.00 67.19 151 SER A CA 1
ATOM 1150 C C . SER A 1 151 ? -33.642 -9.008 37.865 1.00 67.19 151 SER A C 1
ATOM 1152 O O . SER A 1 151 ? -33.834 -9.285 39.045 1.00 67.19 151 SER A O 1
ATOM 1154 N N . LYS A 1 152 ? -34.300 -8.011 37.257 1.00 63.31 152 LYS A N 1
ATOM 1155 C CA . LYS A 1 152 ? -35.282 -7.128 37.898 1.00 63.31 152 LYS A CA 1
ATOM 1156 C C . LYS A 1 152 ? -36.733 -7.626 37.775 1.00 63.31 152 LYS A C 1
ATOM 1158 O O . LYS A 1 152 ? -37.601 -7.096 38.459 1.00 63.31 152 LYS A O 1
ATOM 1163 N N . SER A 1 153 ? -37.025 -8.617 36.924 1.00 52.47 153 SER A N 1
ATOM 1164 C CA . SER A 1 153 ? -38.393 -9.103 36.671 1.00 52.47 153 SER A CA 1
ATOM 1165 C C . SER A 1 153 ? -38.756 -10.368 37.465 1.00 52.47 153 SER A C 1
ATOM 1167 O O . SER A 1 153 ? -39.113 -11.385 36.872 1.00 52.47 153 SER A O 1
ATOM 1169 N N . THR A 1 154 ? -38.700 -10.305 38.798 1.00 40.06 154 THR A N 1
ATOM 1170 C CA . THR A 1 154 ? -39.384 -11.275 39.674 1.00 40.06 154 THR A CA 1
ATOM 1171 C C . THR A 1 154 ? -40.619 -10.582 40.260 1.00 40.06 154 THR A C 1
ATOM 1173 O O . THR A 1 154 ? -40.448 -9.662 41.061 1.00 40.06 154 THR A O 1
ATOM 1176 N N . PRO A 1 155 ? -41.854 -10.935 39.857 1.00 48.16 15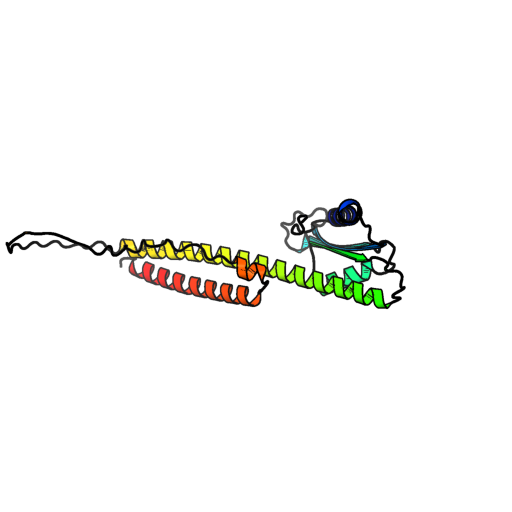5 PRO A N 1
ATOM 1177 C CA . PRO A 1 155 ? -43.054 -10.437 40.511 1.00 48.16 155 PRO A CA 1
ATOM 1178 C C . PRO A 1 155 ? -43.329 -11.276 41.760 1.00 48.16 155 PRO A C 1
ATOM 1180 O O . PRO A 1 155 ? -43.566 -12.480 41.671 1.00 48.16 155 PRO A O 1
ATOM 1183 N N . ASP A 1 156 ? -43.279 -10.623 42.915 1.00 41.69 156 ASP A N 1
ATOM 1184 C CA . ASP A 1 156 ? -43.810 -11.126 44.178 1.00 41.69 156 ASP A CA 1
ATOM 1185 C C . ASP A 1 156 ? -45.289 -10.706 44.291 1.00 41.69 156 ASP A C 1
ATOM 1187 O O . ASP A 1 156 ? -45.622 -9.558 43.985 1.00 41.69 156 ASP A O 1
ATOM 1191 N N . GLY A 1 157 ? -46.169 -11.632 44.694 1.00 38.69 157 GLY A N 1
ATOM 1192 C CA . GLY A 1 157 ? -47.579 -11.351 45.013 1.00 38.69 157 GLY A CA 1
ATOM 1193 C C . GLY A 1 157 ? -48.631 -12.205 44.290 1.00 38.69 157 GLY A C 1
ATOM 1194 O O . GLY A 1 157 ? -49.116 -11.860 43.216 1.00 38.69 157 GLY A O 1
ATOM 1195 N N . SER A 1 158 ? -49.034 -13.299 44.936 1.00 45.81 158 SER A N 1
ATOM 1196 C CA . SER A 1 158 ? -50.244 -14.093 44.681 1.00 45.81 158 SER A CA 1
ATOM 1197 C C . SER A 1 158 ? -51.535 -13.373 45.096 1.00 45.81 158 SER A C 1
ATOM 1199 O O . SER A 1 158 ? -51.540 -12.789 46.172 1.00 45.81 158 SER A O 1
ATOM 1201 N N . GLU A 1 159 ? -52.653 -13.570 44.380 1.00 32.84 159 GLU A N 1
ATOM 1202 C CA . GLU A 1 159 ? -53.972 -13.743 45.020 1.00 32.84 159 GLU A CA 1
ATOM 1203 C C . GLU A 1 159 ? -55.007 -14.427 44.101 1.00 32.84 159 GLU A C 1
ATOM 1205 O O . GLU A 1 159 ? -55.144 -14.118 42.918 1.00 32.84 159 GLU A O 1
ATOM 1210 N N . LEU A 1 160 ? -55.718 -15.405 44.674 1.00 42.03 160 LEU A N 1
ATOM 1211 C CA . LEU A 1 160 ? -56.843 -16.137 44.090 1.00 42.03 160 LEU A CA 1
ATOM 1212 C C . LEU A 1 160 ? -58.152 -15.337 44.235 1.00 42.03 160 LEU A C 1
ATOM 1214 O O . LEU A 1 160 ? -58.445 -14.869 45.328 1.00 42.03 160 LEU A O 1
ATOM 1218 N N . SER A 1 161 ? -59.036 -15.365 43.227 1.00 36.00 161 SER A N 1
ATOM 1219 C CA . SER A 1 161 ? -60.479 -15.621 43.445 1.00 36.00 161 SER A CA 1
ATOM 1220 C C . SER A 1 161 ? -61.252 -15.974 42.155 1.00 36.00 161 SER A C 1
ATOM 1222 O O . SER A 1 161 ? -61.561 -15.154 41.306 1.00 36.00 161 SER A O 1
ATOM 1224 N N . ASN A 1 162 ? -61.514 -17.275 42.034 1.00 35.09 162 ASN A N 1
ATOM 1225 C CA . ASN A 1 162 ? -62.766 -17.980 41.719 1.00 35.09 162 ASN A CA 1
ATOM 1226 C C . ASN A 1 162 ? -63.850 -17.455 40.728 1.00 35.09 162 ASN A C 1
ATOM 1228 O O . ASN A 1 162 ? -64.532 -16.472 40.984 1.00 35.09 162 ASN A O 1
ATOM 1232 N N . ARG A 1 163 ? -64.181 -18.378 39.798 1.00 32.59 163 ARG A N 1
ATOM 1233 C CA . ARG A 1 163 ? -65.512 -18.873 39.342 1.00 32.59 163 ARG A CA 1
ATOM 1234 C C . ARG A 1 163 ? -66.423 -18.030 38.428 1.00 32.59 163 ARG A C 1
ATOM 1236 O O . ARG A 1 163 ? -67.153 -17.155 38.870 1.00 32.59 163 ARG A O 1
ATOM 1243 N N . GLY A 1 164 ? -66.574 -18.541 37.200 1.00 28.50 164 GLY A N 1
ATOM 1244 C CA . GLY A 1 164 ? -67.775 -18.451 36.359 1.00 28.50 164 GLY A CA 1
ATOM 1245 C C . GLY A 1 164 ? -67.774 -19.592 35.331 1.00 28.50 164 GLY A C 1
ATOM 1246 O O . GLY A 1 164 ? -66.830 -19.711 34.561 1.00 28.50 164 GLY A O 1
ATOM 1247 N N . VAL A 1 165 ? -68.772 -20.477 35.393 1.00 33.84 165 VAL A N 1
ATOM 1248 C CA . VAL A 1 165 ? -68.919 -21.724 34.611 1.00 33.84 165 VAL A CA 1
ATOM 1249 C C . VAL A 1 165 ? -69.761 -21.491 33.349 1.00 33.84 165 VAL A C 1
ATOM 1251 O O . VAL A 1 165 ? -70.724 -20.733 33.408 1.00 33.84 165 VAL A O 1
ATOM 1254 N N . GLY A 1 166 ? -69.442 -22.229 32.275 1.00 28.39 166 GLY A N 1
ATOM 1255 C CA . GLY A 1 166 ? -70.280 -22.489 31.087 1.00 28.39 166 GLY A CA 1
ATOM 1256 C C . GLY A 1 166 ? -69.575 -22.106 29.779 1.00 28.39 166 GLY A C 1
ATOM 1257 O O . GLY A 1 166 ? -68.978 -21.043 29.717 1.00 28.39 166 GLY A O 1
ATOM 1258 N N . GLU A 1 167 ? -69.562 -22.845 28.672 1.00 28.56 167 GLU A N 1
ATOM 1259 C CA . GLU A 1 167 ? -70.019 -24.179 28.263 1.00 28.56 167 GLU A CA 1
ATOM 1260 C C . GLU A 1 167 ? -69.389 -24.387 26.850 1.00 28.56 167 GLU A C 1
ATOM 1262 O O . GLU A 1 167 ? -69.232 -23.420 26.103 1.00 28.56 167 GLU A O 1
ATOM 1267 N N . GLN A 1 168 ? -68.9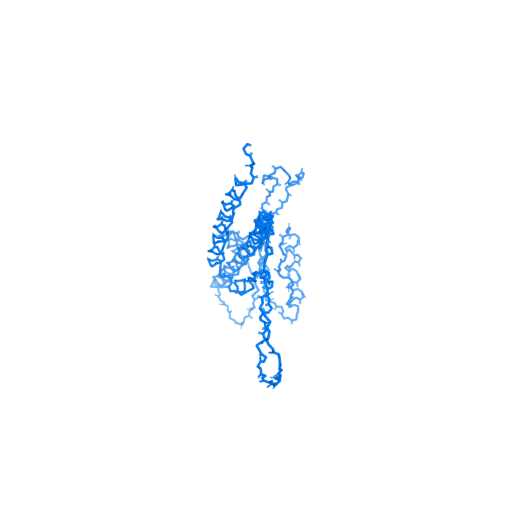49 -25.597 26.487 1.00 28.11 168 GLN A N 1
ATOM 1268 C CA . GLN A 1 168 ? -68.505 -25.998 25.119 1.00 28.11 168 GLN A CA 1
ATOM 1269 C C . GLN A 1 168 ? -69.697 -26.667 24.382 1.00 28.11 168 GLN A C 1
ATOM 1271 O O . GLN A 1 168 ? -70.583 -27.108 25.116 1.00 28.11 168 GLN A O 1
ATOM 1276 N N . PRO A 1 169 ? -69.755 -26.878 23.028 1.00 44.12 169 PRO A N 1
ATOM 1277 C CA . PRO A 1 169 ? -68.641 -27.186 22.095 1.00 44.12 169 PRO A CA 1
ATOM 1278 C C . PRO A 1 169 ? -68.765 -26.706 20.601 1.00 44.12 169 PRO A C 1
ATOM 1280 O O . PRO A 1 169 ? -69.715 -26.029 20.223 1.00 44.12 169 PRO A O 1
ATOM 1283 N N . THR A 1 170 ? -67.820 -27.191 19.757 1.00 27.53 170 THR A N 1
ATOM 1284 C CA . THR A 1 170 ? -67.738 -27.311 18.256 1.00 27.53 170 THR A CA 1
ATOM 1285 C C . THR A 1 170 ? -66.963 -26.191 17.506 1.00 27.53 170 THR A C 1
ATOM 1287 O O . THR A 1 170 ? -67.345 -25.034 17.589 1.00 27.53 170 THR A O 1
ATOM 1290 N N . SER A 1 171 ? -65.715 -26.370 17.008 1.00 29.17 171 SER A N 1
ATOM 1291 C CA . SER A 1 171 ? -65.180 -27.081 15.798 1.00 29.17 171 SER A CA 1
ATOM 1292 C C . SER A 1 171 ? -65.659 -26.444 14.465 1.00 29.17 171 SER A C 1
ATOM 1294 O O . SER A 1 171 ? -66.863 -26.327 14.309 1.00 29.17 171 SER A O 1
ATOM 1296 N N . GLU A 1 172 ? -64.895 -26.016 13.442 1.00 27.89 172 GLU A N 1
ATOM 1297 C CA . GLU A 1 172 ? -63.501 -26.168 12.973 1.00 27.89 172 GLU A CA 1
ATOM 1298 C C . GLU A 1 172 ? -63.120 -25.025 11.981 1.00 27.89 172 GLU A C 1
ATOM 1300 O O . GLU A 1 172 ? -64.001 -24.433 11.365 1.00 27.89 172 GLU A O 1
ATOM 1305 N N . GLY A 1 173 ? -61.808 -24.818 11.752 1.00 25.17 173 GLY A N 1
ATOM 1306 C CA . GLY A 1 173 ? -61.205 -24.269 10.512 1.00 25.17 173 GLY A CA 1
ATOM 1307 C C . GLY A 1 173 ? -61.136 -22.735 10.384 1.00 25.17 173 GLY A C 1
ATOM 1308 O O . GLY A 1 173 ? -62.134 -22.047 10.490 1.00 25.17 173 GLY A O 1
ATOM 1309 N N . GLY A 1 174 ? -60.017 -22.061 10.113 1.00 28.73 174 GLY A N 1
ATOM 1310 C CA . GLY A 1 174 ? -58.644 -22.446 9.816 1.00 28.73 174 GLY A CA 1
ATOM 1311 C C . GLY A 1 174 ? -57.929 -21.207 9.255 1.00 28.73 174 GLY A C 1
ATOM 1312 O O . GLY A 1 174 ? -58.219 -20.789 8.141 1.00 28.73 174 GLY A O 1
ATOM 1313 N N . THR A 1 175 ? -57.000 -20.613 10.008 1.00 25.41 175 THR A N 1
ATOM 1314 C CA . THR A 1 175 ? -56.037 -19.622 9.494 1.00 25.41 175 THR A CA 1
ATOM 1315 C C . THR A 1 175 ? -54.721 -19.784 10.245 1.00 25.41 175 THR A C 1
ATOM 1317 O O . THR A 1 175 ? -54.591 -19.356 11.393 1.00 25.41 175 THR A O 1
ATOM 1320 N N . SER A 1 176 ? -53.733 -20.417 9.609 1.00 29.56 176 SER A N 1
ATOM 1321 C CA . SER A 1 176 ? -52.352 -20.426 10.095 1.00 29.56 176 SER A CA 1
ATOM 1322 C C . SER A 1 176 ? -51.754 -19.028 9.959 1.00 29.56 176 SER A C 1
ATOM 1324 O O . SER A 1 176 ? -51.213 -18.664 8.917 1.00 29.56 176 SER A O 1
ATOM 1326 N N . ALA A 1 177 ? -51.818 -18.253 11.038 1.00 30.92 177 ALA A N 1
ATOM 1327 C CA . ALA A 1 177 ? -50.863 -17.186 11.283 1.00 30.92 177 ALA A CA 1
ATOM 1328 C C . ALA A 1 177 ? -49.532 -17.849 11.668 1.00 30.92 177 ALA A C 1
ATOM 1330 O O . ALA A 1 177 ? -49.370 -18.367 12.772 1.00 30.92 177 ALA A O 1
ATOM 1331 N N . VAL A 1 178 ? -48.595 -17.896 10.722 1.00 32.91 178 VAL A N 1
ATOM 1332 C CA . VAL A 1 178 ? -47.212 -18.295 10.993 1.00 32.91 178 VAL A CA 1
ATOM 1333 C C . VAL A 1 178 ? -46.603 -17.295 11.971 1.00 32.91 178 VAL A C 1
ATOM 1335 O O . VAL A 1 178 ? -46.367 -16.133 11.646 1.00 32.91 178 VAL A O 1
ATOM 1338 N N . ALA A 1 179 ? -46.389 -17.767 13.196 1.00 32.06 179 ALA A N 1
ATOM 1339 C CA . ALA A 1 179 ? -45.679 -17.059 14.242 1.00 32.06 179 ALA A CA 1
ATOM 1340 C C . ALA A 1 179 ? -44.273 -16.680 13.750 1.00 32.06 179 ALA A C 1
ATOM 1342 O O . ALA A 1 179 ? -43.477 -17.539 13.366 1.00 32.06 179 ALA A O 1
ATOM 1343 N N . ALA A 1 180 ? -43.970 -15.382 13.759 1.00 35.78 180 ALA A N 1
ATOM 1344 C CA . ALA A 1 180 ? -42.641 -14.877 13.461 1.00 35.78 180 ALA A CA 1
ATOM 1345 C C . ALA A 1 180 ? -41.665 -15.326 14.562 1.00 35.78 180 ALA A C 1
ATOM 1347 O O . ALA A 1 180 ? -41.729 -14.873 15.705 1.00 35.78 180 ALA A O 1
ATOM 1348 N N . VAL A 1 181 ? -40.764 -16.237 14.202 1.00 32.81 181 VAL A N 1
ATOM 1349 C CA . VAL A 1 181 ? -39.626 -16.663 15.023 1.00 32.81 181 VAL A CA 1
ATOM 1350 C C . VAL A 1 181 ? -38.718 -15.447 15.275 1.00 32.81 181 VAL A C 1
ATOM 1352 O O . VAL A 1 181 ? -38.397 -14.732 14.321 1.00 32.81 181 VAL A O 1
ATOM 1355 N N . PRO A 1 182 ? -38.260 -15.182 16.513 1.00 37.94 182 PRO A N 1
ATOM 1356 C CA . PRO A 1 182 ? -37.363 -14.067 16.782 1.00 37.94 182 PRO A CA 1
ATOM 1357 C C . PRO A 1 182 ? -35.984 -14.387 16.193 1.00 37.94 182 PRO A C 1
ATOM 1359 O O . PRO A 1 182 ? -35.213 -15.175 16.742 1.00 37.94 182 PRO A O 1
ATOM 1362 N N . THR A 1 183 ? -35.660 -13.792 15.046 1.00 36.50 183 THR A N 1
ATOM 1363 C CA . THR A 1 183 ? -34.339 -13.927 14.427 1.00 36.50 183 THR A CA 1
ATOM 1364 C C . THR A 1 183 ? -33.288 -13.310 15.350 1.00 36.50 183 THR A C 1
ATOM 1366 O O . THR A 1 183 ? -33.274 -12.091 15.550 1.00 36.50 183 THR A O 1
ATOM 1369 N N . LYS A 1 184 ? -32.395 -14.137 15.918 1.00 45.25 184 LYS A N 1
ATOM 1370 C CA . LYS A 1 184 ? -31.141 -13.684 16.547 1.00 45.25 184 LYS A CA 1
ATOM 1371 C C . LYS A 1 184 ? -30.491 -12.656 15.615 1.00 45.25 184 LYS A C 1
ATOM 1373 O O . LYS A 1 184 ? -30.200 -12.995 14.472 1.00 45.25 184 LYS A O 1
ATOM 1378 N N . LYS A 1 185 ? -30.286 -11.414 16.076 1.00 54.47 185 LYS A N 1
ATOM 1379 C CA . LYS A 1 185 ? -29.618 -10.363 15.287 1.00 54.47 185 LYS A CA 1
ATOM 1380 C C . LYS A 1 185 ? -28.255 -10.878 14.820 1.00 54.47 185 LYS A C 1
ATOM 1382 O O . LYS A 1 185 ? -27.337 -11.016 15.624 1.00 54.47 185 LYS A O 1
ATOM 1387 N N . THR A 1 186 ? -28.147 -11.184 13.533 1.00 63.81 186 THR A N 1
ATOM 1388 C CA . THR A 1 186 ? -26.907 -11.595 12.878 1.00 63.81 186 THR A CA 1
ATOM 1389 C C . THR A 1 186 ? -25.929 -10.425 12.849 1.00 63.81 186 THR A C 1
ATOM 1391 O O . THR A 1 186 ? -26.335 -9.269 12.699 1.00 63.81 186 THR A O 1
ATOM 1394 N N . ARG A 1 187 ? -24.638 -10.724 13.030 1.00 73.44 187 ARG A N 1
ATOM 1395 C CA . ARG A 1 187 ? -23.547 -9.742 12.988 1.00 73.44 187 ARG A CA 1
ATOM 1396 C C . ARG A 1 187 ? -23.636 -8.911 11.695 1.00 73.44 187 ARG A C 1
ATOM 1398 O O . ARG A 1 187 ? -23.909 -9.495 10.645 1.00 73.44 187 ARG A O 1
ATOM 1405 N N . PRO A 1 188 ? -23.424 -7.584 11.742 1.00 80.38 188 PRO A N 1
ATOM 1406 C CA . PRO A 1 188 ? -23.319 -6.780 10.529 1.00 80.38 188 PRO A CA 1
ATOM 1407 C C . PRO A 1 188 ? -22.209 -7.321 9.617 1.00 80.38 188 PRO A C 1
ATOM 1409 O O . PRO A 1 188 ? -21.131 -7.656 10.101 1.00 80.38 188 PRO A O 1
ATOM 1412 N N . SER A 1 189 ? -22.476 -7.407 8.313 1.00 89.38 189 SER A N 1
ATOM 1413 C CA . SER A 1 189 ? -21.465 -7.731 7.301 1.00 89.38 189 SER A CA 1
ATOM 1414 C C . SER A 1 189 ? -21.019 -6.459 6.582 1.00 89.38 189 SER A C 1
ATOM 1416 O O . SER A 1 189 ? -21.853 -5.608 6.262 1.00 89.38 189 SER A O 1
ATOM 1418 N N . TYR A 1 190 ? -19.716 -6.340 6.320 1.00 92.50 190 TYR A N 1
ATOM 1419 C CA . TYR A 1 190 ? -19.108 -5.177 5.668 1.00 92.50 190 TYR A CA 1
ATOM 1420 C C . TYR A 1 190 ? -18.615 -5.441 4.239 1.00 92.50 190 TYR A C 1
ATOM 1422 O O . TYR A 1 190 ? -18.094 -4.523 3.611 1.00 92.50 190 TYR A O 1
ATOM 1430 N N . THR A 1 191 ? -18.857 -6.640 3.697 1.00 91.38 191 THR A N 1
ATOM 1431 C CA . THR A 1 191 ? -18.355 -7.090 2.385 1.00 91.38 191 THR A CA 1
ATOM 1432 C C . THR A 1 191 ? -18.605 -6.080 1.261 1.00 91.38 191 THR A C 1
ATOM 1434 O O . THR A 1 191 ? -17.693 -5.738 0.523 1.00 91.38 191 THR A O 1
ATOM 1437 N N . ALA A 1 192 ? -19.811 -5.510 1.175 1.00 90.88 192 ALA A N 1
ATOM 1438 C CA . ALA A 1 192 ? -20.149 -4.565 0.107 1.00 90.88 192 ALA A CA 1
ATOM 1439 C C . ALA A 1 192 ? -19.351 -3.245 0.160 1.00 90.88 192 ALA A C 1
ATOM 1441 O O . ALA A 1 192 ? -19.125 -2.625 -0.873 1.00 90.88 192 ALA A O 1
ATOM 1442 N N . ILE A 1 193 ? -18.959 -2.785 1.355 1.00 91.44 193 ILE A N 1
ATOM 1443 C CA . ILE A 1 193 ? -18.182 -1.541 1.525 1.00 91.44 193 ILE A CA 1
ATOM 1444 C C . ILE A 1 193 ? -16.692 -1.818 1.312 1.00 91.44 193 ILE A C 1
ATOM 1446 O O . ILE A 1 193 ? -15.982 -0.973 0.771 1.00 91.44 193 ILE A O 1
ATOM 1450 N N . GLU A 1 194 ? -16.240 -3.007 1.712 1.00 91.31 194 GLU A N 1
ATOM 1451 C CA . GLU A 1 194 ? -14.893 -3.507 1.450 1.00 91.31 194 GLU A CA 1
ATOM 1452 C C . GLU A 1 194 ? -14.631 -3.629 -0.058 1.00 91.31 194 GLU A C 1
ATOM 1454 O O . GLU A 1 194 ? -13.645 -3.089 -0.553 1.00 91.31 194 GLU A O 1
ATOM 1459 N N . GLU A 1 195 ? -15.561 -4.227 -0.809 1.00 91.19 195 GLU A N 1
ATOM 1460 C CA . GLU A 1 195 ? -15.477 -4.336 -2.271 1.00 91.19 195 GLU A CA 1
ATOM 1461 C C . GLU A 1 195 ? -15.484 -2.969 -2.970 1.00 91.19 195 GLU A C 1
ATOM 1463 O O . GLU A 1 195 ? -14.777 -2.775 -3.960 1.00 91.19 195 GLU A O 1
ATOM 1468 N N . SER A 1 196 ? -16.260 -2.004 -2.463 1.00 93.25 196 SER A N 1
ATOM 1469 C CA . SER A 1 196 ? -16.358 -0.672 -3.068 1.00 93.25 196 SER A CA 1
ATOM 1470 C C . SER A 1 196 ? -15.223 0.278 -2.676 1.00 93.25 196 SER A C 1
ATOM 1472 O O . SER A 1 196 ? -15.175 1.388 -3.205 1.00 93.25 196 SER A O 1
ATOM 1474 N N . LEU A 1 197 ? -14.360 -0.102 -1.723 1.00 93.12 197 LEU A N 1
ATOM 1475 C CA . LEU A 1 197 ? -13.296 0.743 -1.159 1.00 93.12 197 LEU A CA 1
ATOM 1476 C C . LEU A 1 197 ? -13.788 2.130 -0.687 1.00 93.12 197 LEU A C 1
ATOM 1478 O O . LEU A 1 197 ? -13.054 3.118 -0.728 1.00 93.12 197 LEU A O 1
ATOM 1482 N N . ASP A 1 198 ? -15.034 2.219 -0.202 1.00 93.94 198 ASP A N 1
ATOM 1483 C CA . ASP A 1 198 ? -15.627 3.478 0.283 1.00 93.94 198 ASP A CA 1
ATOM 1484 C C . ASP A 1 198 ? -15.198 3.757 1.733 1.00 93.94 198 ASP A C 1
ATOM 1486 O O . ASP A 1 198 ? -15.956 3.583 2.697 1.00 93.94 198 ASP A O 1
ATOM 1490 N N . VAL A 1 199 ? -13.937 4.172 1.889 1.00 94.62 199 VAL A N 1
ATOM 1491 C CA . VAL A 1 199 ? -13.310 4.455 3.193 1.00 94.62 199 VAL A CA 1
ATOM 1492 C C . VAL A 1 199 ? -14.097 5.520 3.966 1.00 94.62 199 VAL A C 1
ATOM 1494 O O . VAL A 1 199 ? -14.288 5.400 5.175 1.00 94.62 199 VAL A O 1
ATOM 1497 N N . ALA A 1 200 ? -14.648 6.527 3.282 1.00 95.56 200 ALA A N 1
ATOM 1498 C CA . ALA A 1 200 ? -15.428 7.590 3.916 1.00 95.56 200 ALA A CA 1
ATOM 1499 C C . ALA A 1 200 ? -16.739 7.067 4.529 1.00 95.56 200 ALA A C 1
ATOM 1501 O O . ALA A 1 200 ? -17.166 7.495 5.608 1.00 95.56 200 ALA A O 1
ATOM 1502 N N . ARG A 1 201 ? -17.423 6.131 3.864 1.00 95.69 201 ARG A N 1
ATOM 1503 C CA . ARG A 1 201 ? -18.575 5.437 4.451 1.00 95.69 201 ARG A CA 1
ATOM 1504 C C . ARG A 1 201 ? -18.165 4.547 5.620 1.00 95.69 201 ARG A C 1
ATOM 1506 O O . ARG A 1 201 ? -18.869 4.568 6.630 1.00 95.69 201 ARG A O 1
ATOM 1513 N N . ALA A 1 202 ? -17.053 3.820 5.521 1.00 96.50 202 ALA A N 1
ATOM 1514 C CA . ALA A 1 202 ? -16.554 2.991 6.618 1.00 96.50 202 ALA A CA 1
ATOM 1515 C C . ALA A 1 202 ? -16.245 3.833 7.874 1.00 96.50 202 ALA A C 1
ATOM 1517 O O . ALA A 1 202 ? -16.723 3.515 8.962 1.00 96.50 202 ALA A O 1
ATOM 1518 N N . GLN A 1 203 ? -15.576 4.977 7.716 1.00 97.31 203 GLN A N 1
ATOM 1519 C CA . GLN A 1 203 ? -15.304 5.927 8.804 1.00 97.31 203 GLN A CA 1
ATOM 1520 C C . GLN A 1 203 ? -16.586 6.468 9.453 1.00 97.31 203 GLN A C 1
ATOM 1522 O O . GLN A 1 203 ? -16.704 6.494 10.678 1.00 97.31 203 GLN A O 1
ATOM 1527 N N . ARG A 1 204 ? -17.602 6.830 8.657 1.00 98.06 204 ARG A N 1
ATOM 1528 C CA . ARG A 1 204 ? -18.911 7.249 9.197 1.00 98.06 204 ARG A CA 1
ATOM 1529 C C . ARG A 1 204 ? -19.575 6.147 10.026 1.00 98.06 204 ARG A C 1
ATOM 1531 O O . ARG A 1 204 ? -20.199 6.439 11.048 1.00 98.06 204 ARG A O 1
ATOM 1538 N N . LEU A 1 205 ? -19.442 4.885 9.612 1.00 96.88 205 LEU A N 1
ATOM 1539 C CA . LEU A 1 205 ? -19.944 3.746 10.382 1.00 96.88 205 LEU A CA 1
ATOM 1540 C C . LEU A 1 205 ? -19.180 3.561 11.696 1.00 96.88 205 LEU A C 1
ATOM 1542 O O . LEU A 1 205 ? -19.823 3.287 12.709 1.00 96.88 205 LEU A O 1
ATOM 1546 N N . ILE A 1 206 ? -17.859 3.763 11.704 1.00 98.12 206 ILE A N 1
ATOM 1547 C CA . ILE A 1 206 ? -17.035 3.720 12.924 1.00 98.12 206 ILE A CA 1
ATOM 1548 C C . ILE A 1 206 ? -17.575 4.728 13.937 1.00 98.12 206 ILE A C 1
ATOM 1550 O O . ILE A 1 206 ? -17.976 4.336 15.033 1.00 98.12 206 ILE A O 1
ATOM 1554 N N . THR A 1 207 ? -17.736 5.991 13.538 1.00 98.31 207 THR A N 1
ATOM 1555 C CA . THR A 1 207 ? -18.295 7.033 14.412 1.00 98.31 207 THR A CA 1
ATOM 1556 C C . THR A 1 207 ? -19.697 6.675 14.919 1.00 98.31 207 THR A C 1
ATOM 1558 O O . THR A 1 207 ? -20.022 6.869 16.093 1.00 98.31 207 THR A O 1
ATOM 1561 N N . ALA A 1 208 ? -20.554 6.101 14.067 1.00 97.81 208 ALA A N 1
ATOM 1562 C CA . ALA A 1 208 ? -21.883 5.651 14.485 1.00 97.81 208 ALA A CA 1
ATOM 1563 C C . ALA A 1 208 ? -21.822 4.526 15.541 1.00 97.81 208 ALA A C 1
ATOM 1565 O O . ALA A 1 208 ? -22.644 4.486 16.468 1.00 97.81 208 ALA A O 1
ATOM 1566 N N . ARG A 1 209 ? -20.851 3.611 15.429 1.00 97.38 209 ARG A N 1
ATOM 1567 C CA . ARG A 1 209 ? -20.621 2.533 16.400 1.00 97.38 209 ARG A CA 1
ATOM 1568 C C . ARG A 1 209 ? -20.056 3.056 17.713 1.00 97.38 209 ARG A C 1
ATOM 1570 O O . ARG A 1 209 ? -20.584 2.696 18.762 1.00 97.38 209 ARG A O 1
ATOM 1577 N N . GLU A 1 210 ? -19.095 3.968 17.675 1.00 98.25 210 GLU A N 1
ATOM 1578 C CA . GLU A 1 210 ? -18.566 4.644 18.866 1.00 98.25 210 GLU A CA 1
ATOM 1579 C C . GLU A 1 210 ? -19.670 5.375 19.644 1.00 98.25 210 GLU A C 1
ATOM 1581 O O . GLU A 1 210 ? -19.805 5.209 20.860 1.00 98.25 210 GLU A O 1
ATOM 1586 N N . ASN A 1 211 ? -20.535 6.110 18.939 1.00 98.31 211 ASN A N 1
ATOM 1587 C CA . ASN A 1 211 ? -21.690 6.778 19.541 1.00 98.31 211 ASN A CA 1
ATOM 1588 C C . ASN A 1 211 ? -22.676 5.780 20.164 1.00 98.31 211 ASN A C 1
ATOM 1590 O O . ASN A 1 211 ? -23.188 6.007 21.264 1.00 98.31 211 ASN A O 1
ATOM 1594 N N . SER A 1 212 ? -22.899 4.642 19.502 1.00 97.50 212 SER A N 1
ATOM 1595 C CA . SER A 1 212 ? -23.716 3.556 20.052 1.00 97.50 212 SER A CA 1
ATOM 1596 C C . SER A 1 212 ? -23.101 2.988 21.335 1.00 97.50 212 SER A C 1
ATOM 1598 O O . SER A 1 212 ? -23.820 2.782 22.311 1.00 97.50 212 SER A O 1
ATOM 1600 N N . ILE A 1 213 ? -21.778 2.782 21.374 1.00 98.06 213 ILE A N 1
ATOM 1601 C CA . ILE A 1 213 ? -21.064 2.292 22.564 1.00 98.06 213 ILE A CA 1
ATOM 1602 C C . ILE A 1 213 ? -21.238 3.279 23.709 1.00 98.06 213 ILE A C 1
ATOM 1604 O O . ILE A 1 213 ? -21.578 2.876 24.820 1.00 98.06 213 ILE A O 1
ATOM 1608 N N . LYS A 1 214 ? -21.047 4.574 23.443 1.00 98.19 214 LYS A N 1
ATOM 1609 C CA . LYS A 1 214 ? -21.221 5.633 24.441 1.00 98.19 214 LYS A CA 1
ATOM 1610 C C . LYS A 1 214 ? -22.630 5.612 25.037 1.00 98.19 214 LYS A C 1
ATOM 1612 O O . LYS A 1 214 ? -22.772 5.645 26.258 1.00 98.19 214 LYS A O 1
ATOM 1617 N N . SER A 1 215 ? -23.654 5.493 24.193 1.00 97.81 215 SER A N 1
ATOM 1618 C CA . SER A 1 215 ? -25.051 5.409 24.631 1.00 97.81 215 SER A CA 1
ATOM 1619 C C . SER A 1 215 ? -25.320 4.165 25.492 1.00 97.81 215 SER A C 1
ATOM 1621 O O . SER A 1 215 ? -25.879 4.282 26.583 1.00 97.81 215 SER A O 1
ATOM 1623 N N . VAL A 1 216 ? -24.856 2.982 25.067 1.00 97.00 216 VAL A N 1
ATOM 1624 C CA . VAL A 1 216 ? -25.040 1.733 25.831 1.00 97.00 216 VAL A CA 1
ATOM 1625 C C . VAL A 1 216 ? -24.292 1.780 27.165 1.00 97.00 216 VAL A C 1
ATOM 1627 O O . VAL A 1 216 ? -24.854 1.392 28.186 1.00 97.00 216 VAL A O 1
ATOM 1630 N N . LYS A 1 217 ? -23.064 2.317 27.200 1.00 97.25 217 LYS A N 1
ATOM 1631 C CA . LYS A 1 217 ? -22.306 2.511 28.448 1.00 97.25 217 LYS A CA 1
ATOM 1632 C C . LYS A 1 217 ? -23.053 3.410 29.435 1.00 97.25 217 LYS A C 1
ATOM 1634 O O . LYS A 1 217 ? -23.130 3.081 30.616 1.00 97.25 217 LYS A O 1
ATOM 1639 N N . GLN A 1 218 ? -23.641 4.511 28.963 1.00 97.00 218 GLN A N 1
ATOM 1640 C CA . GLN A 1 218 ? -24.460 5.389 29.807 1.00 97.00 218 GLN A CA 1
ATOM 1641 C C . GLN A 1 218 ? -25.701 4.667 30.351 1.00 97.00 218 GLN A C 1
ATOM 1643 O O . GLN A 1 218 ? -26.051 4.840 31.517 1.00 97.00 218 GLN A O 1
ATOM 1648 N N . ALA A 1 219 ? -26.360 3.845 29.532 1.00 95.06 219 ALA A N 1
ATOM 1649 C CA . ALA A 1 219 ? -27.505 3.053 29.970 1.00 95.06 219 ALA A CA 1
ATOM 1650 C C . ALA A 1 219 ? -27.109 1.991 31.015 1.00 95.06 219 ALA A C 1
ATOM 1652 O O . ALA A 1 219 ? -27.793 1.855 32.026 1.00 95.06 219 ALA A O 1
ATOM 1653 N N . LEU A 1 220 ? -25.969 1.317 30.830 1.00 94.69 220 LEU A N 1
ATOM 1654 C CA . LEU A 1 220 ? -25.390 0.394 31.811 1.00 94.69 220 LEU A CA 1
ATOM 1655 C C . LEU A 1 220 ? -25.084 1.082 33.142 1.00 94.69 220 LEU A C 1
ATOM 1657 O O . LEU A 1 220 ? -25.437 0.562 34.196 1.00 94.69 220 LEU A O 1
ATOM 1661 N N . GLN A 1 221 ? -24.466 2.265 33.111 1.00 94.69 221 GLN A N 1
ATOM 1662 C CA . GLN A 1 221 ? -24.171 3.027 34.325 1.00 94.69 221 GLN A CA 1
ATOM 1663 C C . GLN A 1 221 ? -25.451 3.378 35.092 1.00 94.69 221 GLN A C 1
ATOM 1665 O O . GLN A 1 221 ? -25.503 3.210 36.309 1.00 94.69 221 GLN A O 1
ATOM 1670 N N . LYS A 1 222 ? -26.498 3.814 34.381 1.00 93.19 222 LYS A N 1
ATOM 1671 C CA . LYS A 1 222 ? -27.814 4.084 34.977 1.00 93.19 222 LYS A CA 1
ATOM 1672 C C . LYS A 1 222 ? -28.445 2.822 35.563 1.00 93.19 222 LYS A C 1
ATOM 1674 O O . LYS A 1 222 ? -28.977 2.885 36.664 1.00 93.19 222 LYS A O 1
ATOM 1679 N N . ALA A 1 223 ? -28.370 1.694 34.855 1.00 90.19 223 ALA A N 1
ATOM 1680 C CA . ALA A 1 223 ? -28.893 0.419 35.339 1.00 90.19 223 ALA A CA 1
ATOM 1681 C C . ALA A 1 223 ? -28.184 -0.019 36.629 1.00 90.19 223 ALA A C 1
ATOM 1683 O O . ALA A 1 223 ? -28.857 -0.285 37.619 1.00 90.19 223 ALA A O 1
ATOM 1684 N N . ARG A 1 224 ? -26.843 0.018 36.650 1.00 90.88 224 ARG A N 1
ATOM 1685 C CA . ARG A 1 224 ? -26.020 -0.327 37.822 1.00 90.88 224 ARG A CA 1
ATOM 1686 C C . ARG A 1 224 ? -26.296 0.582 39.024 1.00 90.88 224 ARG A C 1
ATOM 1688 O O . ARG A 1 224 ? -26.423 0.088 40.136 1.00 90.88 224 ARG A O 1
ATOM 1695 N N . ALA A 1 225 ? -26.439 1.893 38.811 1.00 89.31 225 ALA A N 1
ATOM 1696 C CA . ALA A 1 225 ? -26.751 2.841 39.885 1.00 89.31 225 ALA A CA 1
ATOM 1697 C C . ALA A 1 225 ? -28.113 2.571 40.551 1.00 89.31 225 ALA A C 1
ATOM 1699 O O . ALA A 1 225 ? -28.302 2.905 41.713 1.00 89.31 225 ALA A O 1
ATOM 1700 N N . GLN A 1 226 ? -29.053 1.949 39.834 1.00 80.94 226 GLN A N 1
ATOM 1701 C CA . GLN A 1 226 ? -30.343 1.526 40.385 1.00 80.94 226 GLN A CA 1
ATOM 1702 C C . GLN A 1 226 ? -30.282 0.163 41.096 1.00 80.94 226 GLN A C 1
ATOM 1704 O O . GLN A 1 226 ? -31.284 -0.246 41.674 1.00 80.94 226 GLN A O 1
ATOM 1709 N N . THR A 1 227 ? -29.163 -0.569 41.008 1.00 72.12 227 THR A N 1
ATOM 1710 C CA . THR A 1 227 ? -28.991 -1.913 41.593 1.00 72.12 227 THR A CA 1
ATOM 1711 C C . THR A 1 227 ? -28.256 -1.898 42.939 1.00 72.12 227 THR A C 1
ATOM 1713 O O . THR A 1 227 ? -28.331 -2.880 43.669 1.00 72.12 227 THR A O 1
ATOM 1716 N N . THR A 1 228 ? -27.552 -0.818 43.295 1.00 64.31 228 THR A N 1
ATOM 1717 C CA . THR A 1 228 ? -26.870 -0.698 44.596 1.00 64.31 228 THR A CA 1
ATOM 1718 C C . THR A 1 228 ? -27.884 -0.321 45.689 1.00 64.31 228 THR A C 1
ATOM 1720 O O . THR A 1 228 ? -28.462 0.764 45.591 1.00 64.31 228 THR A O 1
ATOM 1723 N N . PRO A 1 229 ? -28.134 -1.166 46.711 1.00 56.47 229 PRO A N 1
ATOM 1724 C CA . PRO A 1 229 ? -28.995 -0.798 47.833 1.00 56.47 229 PRO A CA 1
ATOM 1725 C C . PRO A 1 229 ? -28.305 0.257 48.713 1.00 56.47 229 PRO A C 1
ATOM 1727 O O . PRO A 1 229 ? -27.076 0.264 48.819 1.00 56.47 229 PRO A O 1
ATOM 1730 N N . ALA A 1 230 ? -29.109 1.159 49.283 1.00 46.81 230 ALA A N 1
ATOM 1731 C CA . ALA A 1 230 ? -28.680 2.185 50.237 1.00 46.81 230 ALA A CA 1
ATOM 1732 C C . ALA A 1 230 ? -28.274 1.585 51.590 1.00 46.81 230 ALA A C 1
ATOM 1734 O O . ALA A 1 230 ? -28.858 0.541 51.964 1.00 46.81 230 ALA A O 1
#

InterPro domains:
  IPR001498 Impact, N-terminal [PF01205] (8-114)
  IPR020568 Ribosomal protein uS5 domain 2-type superfamily [SSF54211] (9-116)
  IPR020569 Uncharacterised protein family UPF0029, Impact, conserved site [PS00910] (71-100)
  IPR023582 Impact family [PTHR16301] (8-168)
  IPR036956 Impact, N-terminal domain superfamily [G3DSA:3.30.230.30] (6-121)